Protein AF-A0A9X9QG13-F1 (afdb_monomer)

Sequence (197 aa):
MSALRNTSTQFSDKLKSQYLRKSVGLSRRSSSSASNHGHHTAPRNEPLGKQLYITLALFPLSIGIYTLSRPDANGKPSTITRYIDSFSHYNEEWSKRNLLHTKAIEQAAYDRNLFHGSSPPKKVINLRFPEYARLVLVATFHDILTTTRIFNTGSPFNVVAGQGPQDMDVLVAHYTSLNAEEEKRKRKVMASRASET

Mean predicted aligned error: 22.04 Å

Radius of gyration: 36.33 Å; Cα contacts (8 Å, |Δi|>4): 18; chains: 1; bounding box: 86×7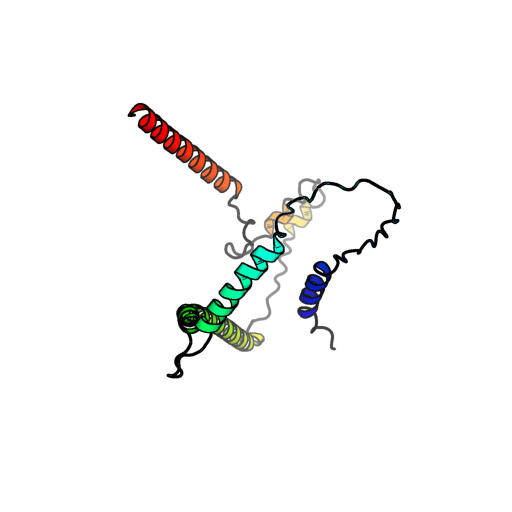4×101 Å

Solvent-accessible surface area (backbone atoms only — not comparable to full-atom values): 12825 Å² total; per-residue (Å²): 141,89,88,86,84,69,73,74,66,55,58,59,54,58,57,59,63,69,77,72,74,79,80,79,78,80,78,80,74,78,75,78,82,76,87,76,83,84,77,91,69,74,91,73,86,71,74,82,55,74,66,58,59,51,51,64,51,46,53,60,49,51,52,53,53,50,63,48,60,45,57,47,98,85,73,44,75,17,68,57,54,54,56,54,54,68,55,45,60,58,57,51,54,51,50,52,52,50,50,52,52,52,50,50,52,53,50,50,52,53,50,48,62,69,46,72,79,68,64,70,78,78,78,79,74,81,82,75,68,68,79,60,68,74,55,65,86,73,65,57,92,77,51,71,66,58,66,64,65,75,73,73,77,62,61,95,87,69,65,66,90,89,72,59,98,69,64,67,65,60,55,53,53,53,54,52,51,52,52,54,51,50,52,52,51,52,50,50,55,52,51,55,58,63,73,75,109

InterPro domains:
  IPR034444 NADH-ubiquinone oxidoreductase 17.8kDa subunit [PTHR42100] (1-131)
  IPR060573 NADH-ubiquinone oxidoreductase 17.8kDa, helical domain [PF27975] (65-130)

Secondary structure (DSSP, 8-state):
----S-SSHHHHHHHHHHSS-------------------------PPPPHHHHHHHHHHHHHHHHHHHHSPPTT-PPPHHHHHHHHTHHHHHHHHHHHHHHHHHHHHHHHHHHHHTTTSPP--------GGGTTTTTS--TTSHHHHTTSS----TT---TT-SSS-HHHHHHHHHHHHHHHHHHHHHHHHHHHH--

Organism: NCBI:txid62690

Structure (mmCIF, N/CA/C/O backbone):
data_AF-A0A9X9QG13-F1
#
_entry.id   AF-A0A9X9QG13-F1
#
loop_
_atom_site.group_PDB
_atom_site.id
_atom_site.type_symbol
_atom_site.label_atom_id
_atom_site.label_alt_id
_atom_site.label_comp_id
_atom_site.label_asym_id
_atom_site.label_entity_id
_atom_site.label_seq_id
_atom_site.pdbx_PDB_ins_code
_atom_site.Cartn_x
_atom_site.Cartn_y
_atom_site.Cartn_z
_atom_site.occupancy
_atom_site.B_iso_or_equiv
_atom_site.auth_seq_id
_atom_site.auth_comp_id
_atom_site.auth_asym_id
_atom_site.auth_atom_id
_atom_site.pdbx_PDB_model_num
ATOM 1 N N . MET A 1 1 ? 27.229 -32.529 -15.935 1.00 42.47 1 MET A N 1
ATOM 2 C CA . MET A 1 1 ? 26.929 -31.096 -16.142 1.00 42.47 1 MET A CA 1
ATOM 3 C C . MET A 1 1 ? 25.722 -30.721 -15.299 1.00 42.47 1 MET A C 1
ATOM 5 O O . MET A 1 1 ? 24.597 -30.913 -15.734 1.00 42.47 1 MET A O 1
ATOM 9 N N . SER A 1 2 ? 25.944 -30.273 -14.064 1.00 48.22 2 SER A N 1
ATOM 10 C CA . SER A 1 2 ? 24.854 -30.001 -13.115 1.00 48.22 2 SER A CA 1
ATOM 11 C C . SER A 1 2 ? 25.389 -29.172 -11.946 1.00 48.22 2 SER A C 1
ATOM 13 O O . SER A 1 2 ? 25.679 -29.698 -10.880 1.00 48.22 2 SER A O 1
ATOM 15 N N . ALA A 1 3 ? 25.576 -27.869 -12.162 1.00 54.78 3 ALA A N 1
ATOM 16 C CA . ALA A 1 3 ? 26.025 -26.958 -11.106 1.00 54.78 3 ALA A CA 1
ATOM 17 C C . ALA A 1 3 ? 25.550 -25.511 -11.328 1.00 54.78 3 ALA A C 1
ATOM 19 O O . ALA A 1 3 ? 26.351 -24.595 -11.248 1.00 54.78 3 ALA A O 1
ATOM 20 N N . LEU A 1 4 ? 24.268 -25.278 -11.643 1.00 53.22 4 LEU A N 1
ATOM 21 C CA . LEU A 1 4 ? 23.720 -23.912 -11.774 1.00 53.22 4 LEU A CA 1
ATOM 22 C C . LEU A 1 4 ? 22.225 -23.826 -11.393 1.00 53.22 4 LEU A C 1
ATOM 24 O O . LEU A 1 4 ? 21.419 -23.339 -12.178 1.00 53.22 4 LEU A O 1
ATOM 28 N N . ARG A 1 5 ? 21.806 -24.324 -10.218 1.00 54.22 5 ARG A N 1
ATOM 29 C CA . ARG A 1 5 ? 20.396 -24.168 -9.773 1.00 54.22 5 ARG A CA 1
ATOM 30 C C . ARG A 1 5 ? 20.155 -23.582 -8.383 1.00 54.22 5 ARG A C 1
ATOM 32 O O . ARG A 1 5 ? 19.001 -23.380 -8.035 1.00 54.22 5 ARG A O 1
ATOM 39 N N . ASN A 1 6 ? 21.183 -23.242 -7.603 1.00 51.00 6 ASN A N 1
ATOM 40 C CA . ASN A 1 6 ? 20.978 -22.991 -6.167 1.00 51.00 6 ASN A CA 1
ATOM 41 C C . ASN A 1 6 ? 21.505 -21.629 -5.674 1.00 51.00 6 ASN A C 1
ATOM 43 O O . ASN A 1 6 ? 21.928 -21.524 -4.527 1.00 51.00 6 ASN A O 1
ATOM 47 N N . THR A 1 7 ? 21.526 -20.583 -6.506 1.00 56.69 7 THR A N 1
ATOM 48 C CA . THR A 1 7 ? 22.009 -19.247 -6.088 1.00 56.69 7 THR A CA 1
ATOM 49 C C . THR A 1 7 ? 20.926 -18.337 -5.501 1.00 56.69 7 THR A C 1
ATOM 51 O O . THR A 1 7 ? 21.259 -17.466 -4.702 1.00 56.69 7 THR A O 1
ATOM 54 N N . SER A 1 8 ? 19.640 -18.538 -5.809 1.00 52.62 8 SER A N 1
ATOM 55 C CA . SER A 1 8 ? 18.559 -17.675 -5.295 1.00 52.62 8 SER A CA 1
ATOM 56 C C . SER A 1 8 ? 18.117 -18.020 -3.868 1.00 52.62 8 SER A C 1
ATOM 58 O O . SER A 1 8 ? 17.794 -17.122 -3.095 1.00 52.62 8 SER A O 1
ATOM 60 N N . THR A 1 9 ? 18.159 -19.295 -3.476 1.00 52.97 9 THR A N 1
ATOM 61 C CA . THR A 1 9 ? 17.750 -19.746 -2.133 1.00 52.97 9 THR A CA 1
ATOM 62 C C . THR A 1 9 ? 18.813 -19.501 -1.059 1.00 52.97 9 THR A C 1
ATOM 64 O O . THR A 1 9 ? 18.488 -19.394 0.120 1.00 52.97 9 THR A O 1
ATOM 67 N N . GLN A 1 10 ? 20.084 -19.327 -1.440 1.00 55.91 10 GLN A N 1
ATOM 68 C CA . GLN A 1 10 ? 21.161 -19.084 -0.471 1.00 55.91 10 GLN A CA 1
ATOM 69 C C . GLN A 1 10 ? 21.151 -17.671 0.130 1.00 55.91 10 GLN A C 1
ATOM 71 O O . GLN A 1 10 ? 21.633 -17.477 1.248 1.00 55.91 10 GLN A O 1
ATOM 76 N N . PHE A 1 11 ? 20.588 -16.680 -0.569 1.00 54.56 11 PHE A N 1
ATOM 77 C CA . PHE A 1 11 ? 20.497 -15.312 -0.047 1.00 54.56 11 PHE A CA 1
ATOM 78 C C . PHE A 1 11 ? 19.412 -15.165 1.030 1.00 54.56 11 PHE A C 1
ATOM 80 O O . PHE A 1 11 ? 19.623 -14.452 2.012 1.00 54.56 11 PHE A O 1
ATOM 87 N N . SER A 1 12 ? 18.285 -15.876 0.904 1.00 55.16 12 SER A N 1
ATOM 88 C CA . SER A 1 12 ? 17.211 -15.858 1.907 1.00 55.16 12 SER A CA 1
ATOM 89 C C . SER A 1 12 ? 17.618 -16.525 3.224 1.00 55.16 12 SER A C 1
ATOM 91 O O . SER A 1 12 ? 17.263 -16.031 4.297 1.00 55.16 12 SER A O 1
ATOM 93 N N . ASP A 1 13 ? 18.422 -17.588 3.161 1.00 54.59 13 ASP A N 1
ATOM 94 C CA . ASP A 1 13 ? 18.875 -18.304 4.359 1.00 54.59 13 ASP A CA 1
ATOM 95 C C . ASP A 1 13 ? 19.918 -17.503 5.152 1.00 54.59 13 ASP A C 1
ATOM 97 O O . ASP A 1 13 ? 19.884 -17.488 6.388 1.00 54.59 13 ASP A O 1
ATOM 101 N N . LYS A 1 14 ? 20.788 -16.746 4.466 1.00 53.91 14 LYS A N 1
ATOM 102 C CA . LYS A 1 14 ? 21.759 -15.861 5.132 1.00 53.91 14 LYS A CA 1
ATOM 103 C C . LYS A 1 14 ? 21.108 -14.685 5.859 1.00 53.91 14 LYS A C 1
ATOM 105 O O . LYS A 1 14 ? 21.614 -14.274 6.901 1.00 53.91 14 LYS A O 1
ATOM 110 N N . LEU A 1 15 ? 19.987 -14.161 5.360 1.00 51.75 15 LEU A N 1
ATOM 111 C CA . LEU A 1 15 ? 19.278 -13.075 6.043 1.00 51.75 15 LEU A CA 1
ATOM 112 C C . LEU A 1 15 ? 18.534 -13.579 7.287 1.00 51.75 15 LEU A C 1
ATOM 114 O O . LEU A 1 15 ? 18.588 -12.928 8.328 1.00 51.75 15 LEU A O 1
ATOM 118 N N . LYS A 1 16 ? 17.928 -14.773 7.252 1.00 52.19 16 LYS A N 1
ATOM 119 C CA . LYS A 1 16 ? 17.265 -15.351 8.439 1.00 52.19 16 LYS A CA 1
ATOM 120 C C . LYS A 1 16 ? 18.233 -15.673 9.582 1.00 52.19 16 LYS A C 1
ATOM 122 O O . LYS A 1 16 ? 17.846 -15.559 10.745 1.00 52.19 16 LYS A O 1
ATOM 127 N N . SER A 1 17 ? 19.487 -16.029 9.288 1.00 51.31 17 SER A N 1
ATOM 128 C CA . SER A 1 17 ? 20.452 -16.392 10.336 1.00 51.31 17 SER A CA 1
ATOM 129 C C . SER A 1 17 ? 21.014 -15.196 11.113 1.00 51.31 17 SER A C 1
ATOM 131 O O . SER A 1 17 ? 21.544 -15.394 12.207 1.00 51.31 17 SER A O 1
ATOM 133 N N . GLN A 1 18 ? 20.924 -13.969 10.583 1.00 54.84 18 GLN A N 1
ATOM 134 C CA . GLN A 1 18 ? 21.459 -12.778 11.258 1.00 54.84 18 GLN A CA 1
ATOM 135 C C . GLN A 1 18 ? 20.489 -12.166 12.280 1.00 54.84 18 GLN A C 1
ATOM 137 O O . GLN A 1 18 ? 20.939 -11.592 13.268 1.00 54.84 18 GLN A O 1
ATOM 142 N N . TYR A 1 19 ? 19.175 -12.359 12.124 1.00 51.44 19 TYR A N 1
ATOM 143 C CA . TYR A 1 19 ? 18.175 -11.797 13.048 1.00 51.44 19 TYR A CA 1
ATOM 144 C C . TYR A 1 19 ? 17.805 -12.715 14.230 1.00 51.44 19 TYR A C 1
ATOM 146 O O . TYR A 1 19 ? 17.094 -12.287 15.135 1.00 51.44 19 TYR A O 1
ATOM 154 N N . LEU A 1 20 ? 18.301 -13.958 14.270 1.00 52.12 20 LEU A N 1
ATOM 155 C CA . LEU A 1 20 ? 17.907 -14.979 15.259 1.00 52.12 20 LEU A CA 1
ATOM 156 C C . LEU A 1 20 ? 18.989 -15.334 16.291 1.00 52.12 20 LEU A C 1
ATOM 158 O O . LEU A 1 20 ? 18.970 -16.420 16.868 1.00 52.12 20 LEU A O 1
ATOM 162 N N . ARG A 1 21 ? 19.934 -14.432 16.573 1.00 48.91 21 ARG A N 1
ATOM 163 C CA . ARG A 1 21 ? 20.959 -14.680 17.601 1.00 48.91 21 ARG A CA 1
ATOM 164 C C . ARG A 1 21 ? 21.067 -13.540 18.610 1.00 48.91 21 ARG A C 1
ATOM 166 O O . ARG A 1 21 ? 22.120 -12.948 18.802 1.00 48.91 21 ARG A O 1
ATOM 173 N N . LYS A 1 22 ? 19.961 -13.269 19.304 1.00 51.44 22 LYS A N 1
ATOM 174 C CA . LYS A 1 22 ? 19.976 -12.580 20.600 1.00 51.44 22 LYS A CA 1
ATOM 175 C C . LYS A 1 22 ? 19.390 -13.527 21.644 1.00 51.44 22 LYS A C 1
ATOM 177 O O . LYS A 1 22 ? 18.241 -13.412 22.053 1.00 51.44 22 LYS A O 1
ATOM 182 N N . SER A 1 23 ? 20.182 -14.532 22.016 1.00 54.06 23 SER A N 1
ATOM 183 C CA . SER A 1 23 ? 19.900 -15.374 23.174 1.00 54.06 23 SER A CA 1
ATOM 184 C C . SER A 1 23 ? 19.924 -14.490 24.417 1.00 54.06 23 SER A C 1
ATOM 186 O O . SER A 1 23 ? 20.981 -14.016 24.836 1.00 54.06 23 SER A O 1
ATOM 188 N N . VAL A 1 24 ? 18.748 -14.235 24.982 1.00 56.44 24 VAL A N 1
ATOM 189 C CA . VAL A 1 24 ? 18.593 -13.619 26.297 1.00 56.44 24 VAL A CA 1
ATOM 190 C C . VAL A 1 24 ? 19.142 -14.617 27.312 1.00 56.44 24 VAL A C 1
ATOM 192 O O . VAL A 1 24 ? 18.498 -15.610 27.641 1.00 56.44 24 VAL A O 1
ATOM 195 N N . GLY A 1 25 ? 20.374 -14.389 27.761 1.00 48.22 25 GLY A N 1
ATOM 196 C CA . GLY A 1 25 ? 20.940 -15.101 28.896 1.00 48.22 25 GLY A CA 1
ATOM 197 C C . GLY A 1 25 ? 20.131 -14.751 30.138 1.00 48.22 25 GLY A C 1
ATOM 198 O O . GLY A 1 25 ? 20.278 -13.665 30.696 1.00 48.22 25 GLY A O 1
ATOM 199 N N . LEU A 1 26 ? 19.248 -15.656 30.553 1.00 53.00 26 LEU A N 1
ATOM 200 C CA . LEU A 1 26 ? 18.526 -15.550 31.811 1.00 53.00 26 LEU A CA 1
ATOM 201 C C . LEU A 1 26 ? 19.532 -15.780 32.949 1.00 53.00 26 LEU A C 1
ATOM 203 O O . LEU A 1 26 ? 19.773 -16.911 33.371 1.00 53.00 26 LEU A O 1
ATOM 207 N N . SER A 1 27 ? 20.160 -14.701 33.416 1.00 51.78 27 SER A N 1
ATOM 208 C CA . SER A 1 27 ? 20.953 -14.715 34.643 1.00 51.78 27 SER A CA 1
ATOM 209 C C . SER A 1 27 ? 20.005 -14.966 35.814 1.00 51.78 27 SER A C 1
ATOM 211 O O . SER A 1 27 ? 19.345 -14.056 36.317 1.00 51.78 27 SER A O 1
ATOM 213 N N . ARG A 1 28 ? 19.895 -16.234 36.225 1.00 51.88 28 ARG A N 1
ATOM 214 C CA . ARG A 1 28 ? 19.304 -16.619 37.507 1.00 51.88 28 ARG A CA 1
ATOM 215 C C . ARG A 1 28 ? 20.239 -16.130 38.611 1.00 51.88 28 ARG A C 1
ATOM 217 O O . ARG A 1 28 ? 21.089 -16.871 39.091 1.00 51.88 28 ARG A O 1
ATOM 224 N N . ARG A 1 29 ? 20.081 -14.871 39.020 1.00 53.78 29 ARG A N 1
ATOM 225 C CA . ARG A 1 29 ? 20.540 -14.429 40.337 1.00 53.78 29 ARG A CA 1
ATOM 226 C C . ARG A 1 29 ? 19.649 -15.115 41.366 1.00 53.78 29 ARG A C 1
ATOM 228 O O . ARG A 1 29 ? 18.511 -14.7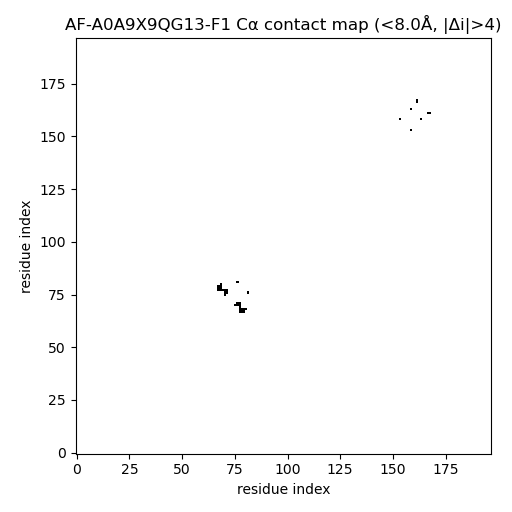02 41.566 1.00 53.78 29 ARG A O 1
ATOM 235 N N . SER A 1 30 ? 20.153 -16.180 41.986 1.00 49.31 30 SER A N 1
ATOM 236 C CA . SER A 1 30 ? 19.594 -16.658 43.246 1.00 49.31 30 SER A CA 1
ATOM 237 C C . SER A 1 30 ? 19.768 -15.533 44.261 1.00 49.31 30 SER A C 1
ATOM 239 O O . SER A 1 30 ? 20.886 -15.228 44.678 1.00 49.31 30 SER A O 1
ATOM 241 N N . SER A 1 31 ? 18.675 -14.867 44.610 1.00 53.44 31 SER A N 1
ATOM 242 C CA . SER A 1 31 ? 18.642 -13.956 45.743 1.00 53.44 31 SER A CA 1
ATOM 243 C C . SER A 1 31 ? 18.909 -14.778 46.999 1.00 53.44 31 SER A C 1
ATOM 245 O O . SER A 1 31 ? 18.055 -15.549 47.435 1.00 53.44 31 SER A O 1
ATOM 247 N N . SER A 1 32 ? 20.113 -14.641 47.550 1.00 49.72 32 SER A N 1
ATOM 248 C CA . SER A 1 32 ? 20.421 -15.068 48.907 1.00 49.72 32 SER A CA 1
ATOM 249 C C . SER A 1 32 ? 19.389 -14.440 49.841 1.00 49.72 32 SER A C 1
ATOM 251 O O . SER A 1 32 ? 19.303 -13.214 49.941 1.00 49.72 32 SER A O 1
ATOM 253 N N . SER A 1 33 ? 18.579 -15.284 50.475 1.00 48.78 33 SER A N 1
ATOM 254 C CA . SER A 1 33 ? 17.663 -14.884 51.534 1.00 48.78 33 SER A CA 1
ATOM 255 C C . SER A 1 33 ? 18.499 -14.401 52.718 1.00 48.78 33 SER A C 1
ATOM 257 O O . SER A 1 33 ? 19.045 -15.196 53.478 1.00 48.78 33 SER A O 1
ATOM 259 N N . ALA A 1 34 ? 18.665 -13.084 52.828 1.00 51.03 34 ALA A N 1
ATOM 260 C CA . ALA A 1 34 ? 19.093 -12.461 54.066 1.00 51.03 34 ALA A CA 1
ATOM 261 C C . ALA A 1 34 ? 17.864 -12.416 54.978 1.00 51.03 34 ALA A C 1
ATOM 263 O O . ALA A 1 34 ? 16.952 -11.614 54.774 1.00 51.03 34 ALA A O 1
ATOM 264 N N . SER A 1 35 ? 17.831 -13.333 55.944 1.00 54.31 35 SER A N 1
ATOM 265 C CA . SER A 1 35 ? 16.888 -13.306 57.056 1.00 54.31 35 SER A CA 1
ATOM 266 C C . SER A 1 35 ? 17.141 -12.044 57.876 1.00 54.31 35 SER A C 1
ATOM 268 O O . SER A 1 35 ? 18.056 -12.009 58.695 1.00 54.31 35 SER A O 1
ATOM 270 N N . ASN A 1 36 ? 16.358 -10.994 57.626 1.00 49.81 36 ASN A N 1
ATOM 271 C CA . ASN A 1 36 ? 16.308 -9.820 58.485 1.00 49.81 36 ASN A CA 1
ATOM 272 C C . ASN A 1 36 ? 15.001 -9.877 59.275 1.00 49.81 36 ASN A C 1
ATOM 274 O O . ASN A 1 36 ? 13.909 -9.672 58.744 1.00 49.81 36 ASN A O 1
ATOM 278 N N . HIS A 1 37 ? 15.132 -10.231 60.548 1.00 52.03 37 HIS A N 1
ATOM 279 C CA . HIS A 1 37 ? 14.035 -10.283 61.495 1.00 52.03 37 HIS A CA 1
ATOM 280 C C . HIS A 1 37 ? 13.625 -8.865 61.909 1.00 52.03 37 HIS A C 1
ATOM 282 O O . HIS A 1 37 ? 14.460 -8.078 62.340 1.00 52.03 37 HIS A O 1
ATOM 288 N N . GLY A 1 38 ? 12.319 -8.594 61.840 1.00 49.56 38 GLY A N 1
ATOM 289 C CA . GLY A 1 38 ? 11.640 -7.620 62.692 1.00 49.56 38 GLY A CA 1
ATOM 290 C C . GLY A 1 38 ? 11.648 -6.168 62.226 1.00 49.56 38 GLY A C 1
ATOM 291 O O . GLY A 1 38 ? 12.494 -5.408 62.655 1.00 49.56 38 GLY A O 1
ATOM 292 N N . HIS A 1 39 ? 10.605 -5.771 61.491 1.00 42.12 39 HIS A N 1
ATOM 293 C CA . HIS A 1 39 ? 9.879 -4.508 61.691 1.00 42.12 39 HIS A CA 1
ATOM 294 C C . HIS A 1 39 ? 8.464 -4.697 61.123 1.00 42.12 39 HIS A C 1
ATOM 296 O O . HIS A 1 39 ? 8.279 -4.727 59.906 1.00 42.12 39 HIS A O 1
ATOM 302 N N . HIS A 1 40 ? 7.454 -4.861 61.984 1.00 48.59 40 HIS A N 1
ATOM 303 C CA . HIS A 1 40 ? 6.056 -4.797 61.554 1.00 48.59 40 HIS A CA 1
ATOM 304 C C . HIS A 1 40 ? 5.774 -3.370 61.078 1.00 48.59 40 HIS A C 1
ATOM 306 O O . HIS A 1 40 ? 5.552 -2.462 61.875 1.00 48.59 40 HIS A O 1
ATOM 312 N N . THR A 1 41 ? 5.850 -3.162 59.767 1.00 57.28 41 THR A N 1
ATOM 313 C CA . THR A 1 41 ? 5.387 -1.923 59.148 1.00 57.28 41 THR A CA 1
ATOM 314 C C . THR A 1 41 ? 3.861 -1.916 59.180 1.00 57.28 41 THR A C 1
ATOM 316 O O . THR A 1 41 ? 3.223 -2.948 58.968 1.00 57.28 41 THR A O 1
ATOM 319 N N . ALA A 1 42 ? 3.275 -0.763 59.515 1.00 62.75 42 ALA A N 1
ATOM 320 C CA . ALA A 1 42 ? 1.828 -0.563 59.487 1.00 62.75 42 ALA A CA 1
ATOM 321 C C . ALA A 1 42 ? 1.256 -0.969 58.111 1.00 62.75 42 ALA A C 1
ATOM 323 O O . ALA A 1 42 ? 1.993 -0.864 57.125 1.00 62.75 42 ALA A O 1
ATOM 324 N N . PRO A 1 43 ? -0.018 -1.406 58.017 1.00 67.19 43 PRO A N 1
ATOM 325 C CA . PRO A 1 43 ? -0.611 -1.887 56.771 1.00 67.19 43 PRO A CA 1
ATOM 326 C C . PRO A 1 43 ? -0.419 -0.849 55.666 1.00 67.19 43 PRO A C 1
ATOM 328 O O . PRO A 1 43 ? -1.066 0.199 55.665 1.00 67.19 43 PRO A O 1
ATOM 331 N N . ARG A 1 44 ? 0.513 -1.108 54.744 1.00 66.12 44 ARG A N 1
ATOM 332 C CA . ARG A 1 44 ? 0.682 -0.266 53.569 1.00 66.12 44 ARG A CA 1
ATOM 333 C C . ARG A 1 44 ? -0.434 -0.621 52.605 1.00 66.12 44 ARG A C 1
ATOM 335 O O . ARG A 1 44 ? -0.560 -1.744 52.134 1.00 66.12 44 ARG A O 1
ATOM 342 N N . ASN A 1 45 ? -1.245 0.377 52.328 1.00 74.38 45 ASN A N 1
ATOM 343 C CA . ASN A 1 45 ? -2.149 0.481 51.202 1.00 74.38 45 ASN A CA 1
ATOM 344 C C . ASN A 1 45 ? -1.349 0.421 49.886 1.00 74.38 45 ASN A C 1
ATOM 346 O O . ASN A 1 45 ? -1.105 1.438 49.240 1.00 74.38 45 ASN A O 1
ATOM 350 N N . GLU A 1 46 ? -0.900 -0.777 49.509 1.00 77.69 46 GLU A N 1
ATOM 351 C CA . GLU A 1 46 ? -0.258 -1.032 48.222 1.00 77.69 46 GLU A CA 1
ATOM 352 C C . GLU A 1 46 ? -1.325 -0.990 47.116 1.00 77.69 46 GLU A C 1
ATOM 354 O O . GLU A 1 46 ? -2.276 -1.777 47.151 1.00 77.69 46 GLU A O 1
ATOM 359 N N . PRO A 1 47 ? -1.234 -0.060 46.143 1.00 82.69 47 PRO A N 1
ATOM 360 C CA . PRO A 1 47 ? -2.188 -0.028 45.048 1.00 82.69 47 PRO A CA 1
ATOM 361 C C . PRO A 1 47 ? -2.047 -1.305 44.218 1.00 82.69 47 PRO A C 1
ATOM 363 O O . PRO A 1 47 ? -0.937 -1.779 43.968 1.00 82.69 47 PRO A O 1
ATOM 366 N N . LEU A 1 48 ? -3.181 -1.837 43.756 1.00 83.56 48 LEU A N 1
ATOM 367 C CA . LEU A 1 48 ? -3.208 -2.995 42.865 1.00 83.56 48 LEU A CA 1
ATOM 368 C C . LEU A 1 48 ? -2.242 -2.763 41.690 1.00 83.56 48 LEU A C 1
ATOM 370 O O . LEU A 1 48 ? -2.229 -1.694 41.075 1.00 83.56 48 LEU A O 1
ATOM 374 N N . GLY A 1 49 ? -1.395 -3.754 41.407 1.00 88.88 49 GLY A N 1
ATOM 375 C CA . GLY A 1 49 ? -0.348 -3.625 40.396 1.00 88.88 49 GLY A CA 1
ATOM 376 C C . GLY A 1 49 ? -0.913 -3.299 39.009 1.00 88.88 49 GLY A C 1
ATOM 377 O O . GLY A 1 49 ? -2.019 -3.703 38.658 1.00 88.88 49 GLY A O 1
ATOM 378 N N . LYS A 1 50 ? -0.123 -2.618 38.167 1.00 92.94 50 LYS A N 1
ATOM 379 C CA . LYS A 1 50 ? -0.517 -2.205 36.799 1.00 92.94 50 LYS A CA 1
ATOM 380 C C . LYS A 1 50 ? -1.113 -3.339 35.949 1.00 92.94 50 LYS A C 1
ATOM 382 O O . LYS A 1 50 ? -1.968 -3.097 35.105 1.00 92.94 50 LYS A O 1
ATOM 387 N N . GLN A 1 51 ? -0.676 -4.574 36.185 1.00 90.25 51 GLN A N 1
ATOM 388 C CA . GLN A 1 51 ? -1.153 -5.773 35.491 1.00 90.25 51 GLN A CA 1
ATOM 389 C C . GLN A 1 51 ? -2.653 -6.036 35.706 1.00 90.25 51 GLN A C 1
ATOM 391 O O . GLN A 1 51 ? -3.332 -6.491 34.786 1.00 90.25 51 GLN A O 1
ATOM 396 N N . LEU A 1 52 ? -3.193 -5.701 36.882 1.00 93.12 52 LEU A N 1
ATOM 397 C CA . LEU A 1 52 ? -4.618 -5.851 37.178 1.00 93.12 52 LEU A CA 1
ATOM 398 C C . LEU A 1 52 ? -5.466 -4.920 36.305 1.00 93.12 52 LEU A C 1
ATOM 400 O O . LEU A 1 52 ? -6.463 -5.348 35.738 1.00 93.12 52 LEU A O 1
ATOM 404 N N . TYR A 1 53 ? -5.028 -3.678 36.099 1.00 94.19 53 TYR A N 1
ATOM 405 C CA . TYR A 1 53 ? -5.721 -2.752 35.200 1.00 94.19 53 TYR A CA 1
ATOM 406 C C . TYR A 1 53 ? -5.619 -3.181 33.733 1.00 94.19 53 TYR A C 1
ATOM 408 O O . TYR A 1 53 ? -6.594 -3.070 32.995 1.00 94.19 53 TYR A O 1
ATOM 416 N N . ILE A 1 54 ? -4.470 -3.721 33.310 1.00 96.38 54 ILE A N 1
ATOM 417 C CA . ILE A 1 54 ? -4.300 -4.239 31.944 1.00 96.38 54 ILE A CA 1
ATOM 418 C C . ILE A 1 54 ? -5.250 -5.413 31.690 1.00 96.38 54 ILE A C 1
ATOM 420 O O . ILE A 1 54 ? -5.906 -5.450 30.655 1.00 96.38 54 ILE A O 1
ATOM 424 N N . THR A 1 55 ? -5.361 -6.354 32.628 1.00 95.56 55 THR A N 1
ATOM 425 C CA . THR A 1 55 ? -6.263 -7.510 32.487 1.00 95.56 55 THR A CA 1
ATOM 426 C C . THR A 1 55 ? -7.737 -7.103 32.537 1.00 95.56 55 THR A C 1
ATOM 428 O O . THR A 1 55 ? -8.514 -7.562 31.698 1.00 95.56 55 THR A O 1
ATOM 431 N N . LEU A 1 56 ? -8.109 -6.176 33.428 1.00 95.75 56 LEU A N 1
ATOM 432 C CA . LEU A 1 56 ? -9.451 -5.579 33.472 1.00 95.75 56 LEU A CA 1
ATOM 433 C C . LEU A 1 56 ? -9.814 -4.823 32.195 1.00 95.75 56 LEU A C 1
ATOM 435 O O . LEU A 1 56 ? -10.982 -4.812 31.829 1.00 95.75 56 LEU A O 1
ATOM 439 N N . ALA A 1 57 ? -8.845 -4.215 31.508 1.00 96.00 57 ALA A N 1
ATOM 440 C CA . ALA A 1 57 ? -9.068 -3.595 30.204 1.00 96.00 57 ALA A CA 1
ATOM 441 C C . ALA A 1 57 ? -9.140 -4.639 29.075 1.00 96.00 57 ALA A C 1
ATOM 443 O O . ALA A 1 57 ? -9.966 -4.524 28.170 1.00 96.00 57 ALA A O 1
ATOM 444 N N . LEU A 1 58 ? -8.305 -5.680 29.132 1.00 97.56 58 LEU A N 1
ATOM 445 C CA . LEU A 1 58 ? -8.216 -6.709 28.095 1.00 97.56 58 LEU A CA 1
ATOM 446 C C . LEU A 1 58 ? -9.470 -7.592 28.036 1.00 97.56 58 LEU A C 1
ATOM 448 O O . LEU A 1 58 ? -9.855 -8.024 26.953 1.00 97.56 58 LEU A O 1
ATOM 452 N N . PHE A 1 59 ? -10.121 -7.846 29.174 1.00 96.50 59 PHE A N 1
ATOM 453 C CA . PHE A 1 59 ? -11.328 -8.672 29.236 1.00 96.50 59 PHE A CA 1
ATOM 454 C C . PHE A 1 59 ? -12.508 -8.097 28.418 1.00 96.50 59 PHE A C 1
ATOM 456 O O . PHE A 1 59 ? -12.958 -8.771 27.487 1.00 96.50 59 PHE A O 1
ATOM 463 N N . PRO A 1 60 ? -12.985 -6.856 28.655 1.00 95.25 60 PRO A N 1
ATOM 464 C CA . PRO A 1 60 ? -14.028 -6.249 27.832 1.00 95.25 60 PRO A CA 1
ATOM 465 C C . PRO A 1 60 ? -13.552 -5.965 26.402 1.00 95.25 60 PRO A C 1
ATOM 467 O O . PRO A 1 60 ? -14.346 -6.095 25.472 1.00 95.25 60 PRO A O 1
ATOM 470 N N . LEU A 1 61 ? -12.267 -5.649 26.190 1.00 96.31 61 LEU A N 1
ATOM 471 C CA . LEU A 1 61 ? -11.704 -5.489 24.845 1.00 96.31 61 LEU A CA 1
ATOM 472 C C . LEU A 1 61 ? -11.819 -6.788 24.029 1.00 96.31 61 LEU A C 1
ATOM 474 O O . LEU A 1 61 ? -12.258 -6.759 22.882 1.00 96.31 61 LEU A O 1
ATOM 478 N N . SER A 1 62 ? -11.465 -7.928 24.627 1.00 94.62 62 SER A N 1
ATOM 479 C CA . SER A 1 62 ? -11.559 -9.251 24.002 1.00 94.62 62 SER A CA 1
ATOM 480 C C . SER A 1 62 ? -13.001 -9.587 23.620 1.00 94.62 62 SER A C 1
ATOM 482 O O . SER A 1 62 ? -13.262 -10.016 22.497 1.00 94.62 62 SER A O 1
ATOM 484 N N . ILE A 1 63 ? -13.955 -9.306 24.515 1.00 93.62 63 ILE A N 1
ATOM 485 C CA . ILE A 1 63 ? -15.386 -9.486 24.241 1.00 93.62 63 ILE A CA 1
ATOM 486 C C . ILE A 1 63 ? -15.834 -8.588 23.083 1.00 93.62 63 ILE A C 1
ATOM 488 O O . ILE A 1 63 ? -16.516 -9.067 22.180 1.00 93.62 63 ILE A O 1
ATOM 492 N N . GLY A 1 64 ? -15.422 -7.319 23.066 1.00 92.31 64 GLY A N 1
ATOM 493 C CA . GLY A 1 64 ? -15.740 -6.393 21.977 1.00 92.31 64 GLY A CA 1
ATOM 494 C C . GLY A 1 64 ? -15.187 -6.849 20.624 1.00 92.31 64 GLY A C 1
ATOM 495 O O . GLY A 1 64 ? -15.895 -6.818 19.622 1.00 92.31 64 GLY A O 1
ATOM 496 N N . ILE A 1 65 ? -13.946 -7.340 20.583 1.00 91.44 65 ILE A N 1
ATOM 497 C CA . ILE A 1 65 ? -13.349 -7.903 19.360 1.00 91.44 65 ILE A CA 1
ATOM 498 C C . ILE A 1 65 ? -14.103 -9.166 18.926 1.00 91.44 65 ILE A C 1
ATOM 500 O O . ILE A 1 65 ? -14.343 -9.374 17.736 1.00 91.44 65 ILE A O 1
ATOM 504 N N . TYR A 1 66 ? -14.503 -10.005 19.880 1.00 89.44 66 TYR A N 1
ATOM 505 C CA . TYR A 1 66 ? -15.230 -11.238 19.608 1.00 89.44 66 TYR A CA 1
ATOM 506 C C . TYR A 1 66 ? -16.617 -10.988 19.008 1.00 89.44 66 TYR A C 1
ATOM 508 O O . TYR A 1 66 ? -16.997 -11.658 18.046 1.00 89.44 66 TYR A O 1
ATOM 516 N N . THR A 1 67 ? -17.362 -10.008 19.525 1.00 87.50 67 THR A N 1
ATOM 517 C CA . THR A 1 67 ? -18.675 -9.649 18.972 1.00 87.50 67 THR A CA 1
ATOM 518 C C . THR A 1 67 ? -18.552 -9.024 17.587 1.00 87.50 67 THR A C 1
ATOM 520 O O . THR A 1 67 ? -19.355 -9.351 16.718 1.00 87.50 67 THR A O 1
ATOM 523 N N . LEU A 1 68 ? -17.527 -8.200 17.347 1.00 87.06 68 LEU A N 1
ATOM 524 C CA . LEU A 1 68 ? -17.284 -7.579 16.040 1.00 87.06 68 LEU A CA 1
ATOM 525 C C . LEU A 1 68 ? -16.768 -8.566 14.978 1.00 87.06 68 LEU A C 1
ATOM 527 O O . LEU A 1 68 ? -16.918 -8.310 13.786 1.00 87.06 68 LEU A O 1
ATOM 531 N N . SER A 1 69 ? -16.145 -9.672 15.395 1.00 86.25 69 SER A N 1
ATOM 532 C CA . SER A 1 69 ? -15.606 -10.709 14.502 1.00 86.25 69 SER A CA 1
ATOM 533 C C . SER A 1 69 ? -16.662 -11.728 14.054 1.00 86.25 69 SER A C 1
ATOM 535 O O . SER A 1 69 ? -16.537 -12.325 12.982 1.00 86.25 69 SER A O 1
ATOM 537 N N . ARG A 1 70 ? -17.726 -11.927 14.843 1.00 85.00 70 ARG A N 1
ATOM 538 C CA . ARG A 1 70 ? -18.783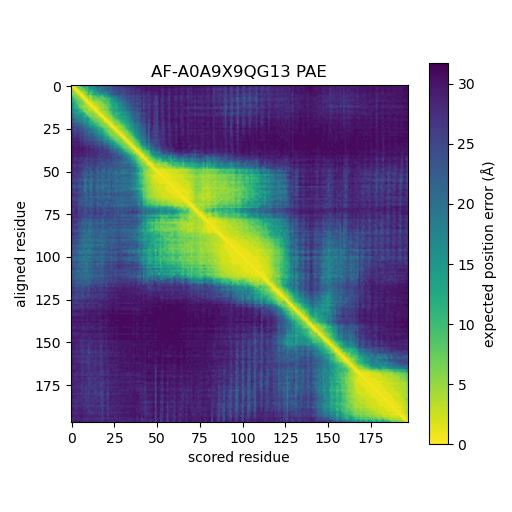 -12.892 14.517 1.00 85.00 70 ARG A CA 1
ATOM 539 C C . ARG A 1 70 ? -19.569 -12.464 13.264 1.00 85.00 70 ARG A C 1
ATOM 541 O O . ARG A 1 70 ? -19.932 -11.293 13.145 1.00 85.00 70 ARG A O 1
ATOM 548 N N . PRO A 1 71 ? -19.859 -13.396 12.339 1.00 82.31 71 PRO A N 1
ATOM 549 C CA . PRO A 1 71 ? -20.790 -13.140 11.247 1.00 82.31 71 PRO A CA 1
ATOM 550 C C . PRO A 1 71 ? -22.214 -12.967 11.793 1.00 82.31 71 PRO A C 1
ATOM 552 O O . PRO A 1 71 ? -22.573 -13.540 12.824 1.00 82.31 71 PRO A O 1
ATOM 555 N N . ASP A 1 72 ? -23.016 -12.165 11.098 1.00 77.94 72 ASP A N 1
ATOM 556 C CA . ASP A 1 72 ? -24.415 -11.925 11.462 1.00 77.94 72 ASP A CA 1
ATOM 557 C C . ASP A 1 72 ? -25.251 -13.210 11.295 1.00 77.94 72 ASP A C 1
ATOM 559 O O . ASP A 1 72 ? -24.897 -14.089 10.505 1.00 77.94 72 ASP A O 1
ATOM 563 N N . ALA A 1 73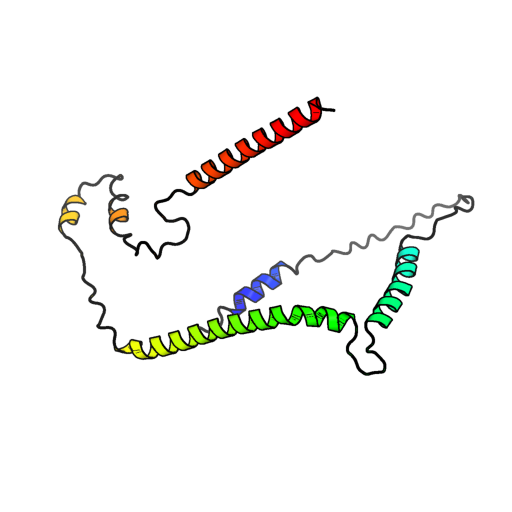 ? -26.394 -13.314 11.982 1.00 78.69 73 ALA A N 1
ATOM 564 C CA . ALA A 1 73 ? -27.311 -14.460 11.876 1.00 78.69 73 ALA A CA 1
ATOM 565 C C . ALA A 1 73 ? -27.767 -14.720 10.426 1.00 78.69 73 ALA A C 1
ATOM 567 O O . ALA A 1 73 ? -28.095 -15.842 10.051 1.00 78.69 73 ALA A O 1
ATOM 568 N N . ASN A 1 74 ? -27.719 -13.679 9.594 1.00 79.25 74 ASN A N 1
ATOM 569 C CA . ASN A 1 74 ? -28.032 -13.711 8.170 1.00 79.25 74 ASN A CA 1
ATOM 570 C C . ASN A 1 74 ? -26.877 -14.230 7.284 1.00 79.25 74 ASN A C 1
ATOM 572 O O . ASN A 1 74 ? -26.959 -14.122 6.062 1.00 79.25 74 ASN A O 1
ATOM 576 N N . GLY A 1 75 ? -25.773 -14.711 7.870 1.00 79.12 75 GLY A N 1
ATOM 577 C CA . GLY A 1 75 ? -24.598 -15.214 7.146 1.00 79.12 75 GLY A CA 1
ATOM 578 C C . GLY A 1 75 ? -23.764 -14.132 6.450 1.00 79.12 75 GLY A C 1
ATOM 579 O O . GLY A 1 75 ? -22.857 -14.449 5.682 1.00 79.12 75 GLY A O 1
ATOM 580 N N . LYS A 1 76 ? -24.056 -12.848 6.695 1.00 79.62 76 LYS A N 1
ATOM 581 C CA . LYS A 1 76 ? -23.296 -11.730 6.123 1.00 79.62 76 LYS A CA 1
ATOM 582 C C . LYS A 1 76 ? -21.915 -11.647 6.791 1.00 79.62 76 LYS A C 1
ATOM 584 O O . LYS A 1 76 ? -21.832 -11.829 8.011 1.00 79.62 76 LYS A O 1
ATOM 589 N N . PRO A 1 77 ? -20.843 -11.358 6.024 1.00 81.50 77 PRO A N 1
ATOM 590 C CA . PRO A 1 77 ? -19.509 -11.178 6.587 1.00 81.50 77 PRO A CA 1
ATOM 591 C C . PRO A 1 77 ? -19.525 -10.061 7.634 1.00 81.50 77 PRO A C 1
ATOM 593 O O . PRO A 1 77 ? -20.307 -9.110 7.530 1.00 81.50 77 PRO A O 1
ATOM 596 N N . SER A 1 78 ? -18.671 -10.190 8.651 1.00 86.19 78 SER A N 1
ATOM 597 C CA . SER A 1 78 ? -18.611 -9.224 9.747 1.00 86.19 78 SER A CA 1
ATOM 598 C C . SER A 1 78 ? -18.254 -7.822 9.240 1.00 86.19 78 SER A C 1
ATOM 600 O O . SER A 1 78 ? -17.688 -7.645 8.155 1.00 86.19 78 SER A O 1
ATOM 602 N N . THR A 1 79 ? -18.565 -6.795 10.028 1.00 82.31 79 THR A N 1
ATOM 603 C CA . THR A 1 79 ? -18.280 -5.392 9.687 1.00 82.31 79 THR A CA 1
ATOM 604 C C . THR A 1 79 ? -16.792 -5.158 9.432 1.00 82.31 79 THR A C 1
ATOM 606 O O . THR A 1 79 ? -16.439 -4.397 8.532 1.00 82.31 79 THR A O 1
ATOM 609 N N . ILE A 1 80 ? -15.923 -5.855 10.176 1.00 84.88 80 ILE A N 1
ATOM 610 C CA . ILE A 1 80 ? -14.471 -5.822 9.967 1.00 84.88 80 ILE A CA 1
ATOM 611 C C . ILE A 1 80 ? -14.121 -6.441 8.613 1.00 84.88 80 ILE A C 1
ATOM 613 O O . ILE A 1 80 ? -13.385 -5.830 7.844 1.00 84.88 80 ILE A O 1
ATOM 617 N N . THR A 1 81 ? -14.661 -7.620 8.293 1.00 88.94 81 THR A N 1
ATOM 618 C CA . THR A 1 81 ? -14.400 -8.286 7.009 1.00 88.94 81 THR A CA 1
ATOM 619 C C . THR A 1 81 ? -14.840 -7.417 5.838 1.00 88.94 81 THR A C 1
ATOM 621 O O . THR A 1 81 ? -14.072 -7.233 4.904 1.00 88.94 81 THR A O 1
ATOM 624 N N . ARG A 1 82 ? -16.018 -6.792 5.917 1.00 86.38 82 ARG A N 1
ATOM 625 C CA . ARG A 1 82 ? -16.512 -5.883 4.873 1.00 86.38 82 ARG A CA 1
ATOM 626 C C . ARG A 1 82 ? -15.627 -4.645 4.703 1.00 86.38 82 ARG A C 1
ATOM 628 O O . ARG A 1 82 ? -15.428 -4.176 3.585 1.00 86.38 82 ARG A O 1
ATOM 635 N N . TYR A 1 83 ? -15.101 -4.114 5.805 1.00 90.06 83 TYR A N 1
ATOM 636 C CA . TYR A 1 83 ? -14.146 -3.013 5.759 1.00 90.06 83 TYR A CA 1
ATOM 637 C C . TYR A 1 83 ? -12.828 -3.450 5.111 1.00 90.06 83 TYR A C 1
ATOM 639 O O . TYR A 1 83 ? -12.337 -2.759 4.226 1.00 90.06 83 TYR A O 1
ATOM 647 N N . ILE A 1 84 ? -12.290 -4.617 5.472 1.00 88.56 84 ILE A N 1
ATOM 648 C CA . ILE A 1 84 ? -11.081 -5.175 4.847 1.00 88.56 84 ILE A CA 1
ATOM 649 C C . ILE A 1 84 ? -11.307 -5.425 3.348 1.00 88.56 84 ILE A C 1
ATOM 651 O O . ILE A 1 84 ? -10.472 -5.028 2.535 1.00 88.56 84 ILE A O 1
ATOM 655 N N . ASP A 1 85 ? -12.450 -6.001 2.971 1.00 89.25 85 ASP A N 1
ATOM 656 C CA . ASP A 1 85 ? -12.810 -6.267 1.574 1.00 89.25 85 ASP A CA 1
ATOM 657 C C . ASP A 1 85 ? -12.876 -4.990 0.738 1.00 89.25 85 ASP A C 1
ATOM 659 O O . ASP A 1 85 ? -12.555 -5.026 -0.447 1.00 89.25 85 ASP A O 1
ATOM 663 N N . SER A 1 86 ? -13.204 -3.839 1.330 1.00 87.56 86 SER A N 1
ATOM 664 C CA . SER A 1 86 ? -13.180 -2.568 0.597 1.00 87.56 86 SER A CA 1
ATOM 665 C C . SER A 1 86 ? -11.785 -2.200 0.063 1.00 87.56 86 SER A C 1
ATOM 667 O O . SER A 1 86 ? -11.680 -1.530 -0.963 1.00 87.56 86 SER A O 1
ATOM 669 N N . PHE A 1 87 ? -10.711 -2.705 0.684 1.00 89.69 87 PHE A N 1
ATOM 670 C CA . PHE A 1 87 ? -9.326 -2.521 0.230 1.00 89.69 87 PHE A CA 1
ATOM 671 C C . PHE A 1 87 ? -8.848 -3.617 -0.728 1.00 89.69 87 PHE A C 1
ATOM 673 O O . PHE A 1 87 ? -7.758 -3.500 -1.293 1.00 89.69 87 PHE A O 1
ATOM 680 N N . SER A 1 88 ? -9.637 -4.674 -0.947 1.00 90.12 88 SER A N 1
ATOM 681 C CA . SER A 1 88 ? -9.260 -5.789 -1.829 1.00 90.12 88 SER A CA 1
ATOM 682 C C . SER A 1 88 ? -8.981 -5.344 -3.272 1.00 90.12 88 SER A C 1
ATOM 684 O O . SER A 1 88 ? -8.137 -5.949 -3.934 1.00 90.12 88 SER A O 1
ATOM 686 N N . HIS A 1 89 ? -9.579 -4.232 -3.721 1.00 87.94 89 HIS A N 1
ATOM 687 C CA . HIS A 1 89 ? -9.318 -3.622 -5.030 1.00 87.94 89 HIS A CA 1
ATOM 688 C C . HIS A 1 89 ? -7.820 -3.366 -5.276 1.00 87.94 89 HIS A C 1
ATOM 690 O O . HIS A 1 89 ? -7.316 -3.607 -6.373 1.00 87.94 89 HIS A O 1
ATOM 696 N N . TYR A 1 90 ? -7.067 -2.957 -4.247 1.00 88.06 90 TYR A N 1
ATOM 697 C CA . TYR A 1 90 ? -5.622 -2.743 -4.374 1.00 88.06 90 TYR A CA 1
ATOM 698 C C . TYR A 1 90 ? -4.864 -4.045 -4.648 1.00 88.06 90 TYR A C 1
ATOM 700 O O . TYR A 1 90 ? -3.943 -4.057 -5.464 1.00 88.06 90 TYR A O 1
ATOM 708 N N . ASN A 1 91 ? -5.265 -5.154 -4.020 1.00 86.56 91 ASN A N 1
ATOM 709 C CA . ASN A 1 91 ? -4.667 -6.463 -4.293 1.00 86.56 91 ASN A CA 1
ATOM 710 C C . ASN A 1 91 ? -4.938 -6.893 -5.737 1.00 86.56 91 ASN A C 1
ATOM 712 O O . ASN A 1 91 ? -4.048 -7.421 -6.406 1.00 86.56 91 ASN A O 1
ATOM 716 N N . GLU A 1 92 ? -6.143 -6.621 -6.239 1.00 90.75 92 GLU A N 1
ATOM 717 C CA . GLU A 1 92 ? -6.509 -6.915 -7.619 1.00 90.75 92 GLU A CA 1
ATOM 718 C C . GLU A 1 92 ? -5.658 -6.103 -8.607 1.00 90.75 92 GLU A C 1
ATOM 720 O O . GLU A 1 92 ? -5.070 -6.677 -9.524 1.00 90.75 92 GLU A O 1
ATOM 725 N N . GLU A 1 93 ? -5.491 -4.795 -8.396 1.00 92.62 93 GLU A N 1
ATOM 726 C CA . GLU A 1 93 ? -4.615 -3.957 -9.228 1.00 92.62 93 GLU A CA 1
ATOM 727 C C . GLU A 1 93 ? -3.150 -4.405 -9.199 1.00 92.62 93 GLU A C 1
ATOM 729 O O . GLU A 1 93 ? -2.468 -4.410 -10.229 1.00 92.62 93 GLU A O 1
ATOM 734 N N . TRP A 1 94 ? -2.641 -4.785 -8.026 1.00 92.81 94 TRP A N 1
ATOM 735 C CA . TRP A 1 94 ? -1.283 -5.309 -7.888 1.00 92.81 94 TRP A CA 1
ATOM 736 C C . TRP A 1 94 ? -1.130 -6.638 -8.632 1.00 92.81 94 TRP A C 1
ATOM 738 O O . TRP A 1 94 ? -0.151 -6.826 -9.355 1.00 92.81 94 TRP A O 1
ATOM 748 N N . SER A 1 95 ? -2.126 -7.524 -8.540 1.00 95.06 95 SER A N 1
ATOM 749 C CA . SER A 1 95 ? -2.143 -8.784 -9.287 1.00 95.06 95 SER A CA 1
ATOM 750 C C . SER A 1 95 ? -2.187 -8.556 -10.803 1.00 95.06 95 SER A C 1
ATOM 752 O O . SER A 1 95 ? -1.422 -9.188 -11.531 1.00 95.06 95 SER A O 1
ATOM 754 N N . LYS A 1 96 ? -2.989 -7.590 -11.280 1.00 96.69 96 LYS A N 1
ATOM 755 C CA . LYS A 1 96 ? -3.083 -7.203 -12.697 1.00 96.69 96 LYS A CA 1
ATOM 756 C C . LYS A 1 96 ? -1.741 -6.706 -13.227 1.00 96.69 96 LYS A C 1
ATOM 758 O O . LYS A 1 96 ? -1.307 -7.143 -14.292 1.00 96.69 96 LYS A O 1
ATOM 763 N N . ARG A 1 97 ? -1.053 -5.836 -12.480 1.00 94.75 97 ARG A N 1
ATOM 764 C CA . ARG A 1 97 ? 0.276 -5.325 -12.863 1.00 94.75 97 ARG A CA 1
ATOM 765 C C . ARG A 1 97 ? 1.336 -6.423 -12.879 1.00 94.75 97 ARG A C 1
ATOM 767 O O . ARG A 1 97 ? 2.086 -6.515 -13.848 1.00 94.75 97 ARG A O 1
ATOM 774 N N . ASN A 1 98 ? 1.365 -7.281 -11.861 1.00 95.88 98 ASN A N 1
ATOM 775 C CA . ASN A 1 98 ? 2.287 -8.418 -11.820 1.00 95.88 98 ASN A CA 1
ATOM 776 C C . ASN A 1 98 ? 2.062 -9.355 -13.008 1.00 95.88 98 ASN A C 1
ATOM 778 O O . ASN A 1 98 ? 3.014 -9.751 -13.673 1.00 95.88 98 ASN A O 1
ATOM 782 N N . LEU A 1 99 ? 0.800 -9.639 -13.324 1.00 97.44 99 LEU A N 1
ATOM 783 C CA . LEU A 1 99 ? 0.421 -10.454 -14.469 1.00 97.44 99 LEU A CA 1
ATOM 784 C C . LEU A 1 99 ? 0.875 -9.825 -15.794 1.00 97.44 99 LEU A C 1
ATOM 786 O O . LEU A 1 99 ? 1.398 -10.540 -16.646 1.00 97.44 99 LEU A O 1
ATOM 790 N N . LEU A 1 100 ? 0.727 -8.507 -15.976 1.00 97.62 100 LEU A N 1
ATOM 791 C CA . LEU A 1 100 ? 1.240 -7.811 -17.164 1.00 97.62 100 LEU A CA 1
ATOM 792 C C . LEU A 1 100 ? 2.766 -7.920 -17.281 1.00 97.62 100 LEU A C 1
ATOM 794 O O . LEU A 1 100 ? 3.269 -8.201 -18.367 1.00 97.62 100 LEU A O 1
ATOM 798 N N . HIS A 1 101 ? 3.496 -7.755 -16.176 1.00 97.38 101 HIS A N 1
ATOM 799 C CA . HIS A 1 101 ? 4.951 -7.921 -16.160 1.00 97.38 101 HIS A CA 1
ATOM 800 C C . HIS A 1 101 ? 5.380 -9.347 -16.508 1.00 97.38 101 HIS A C 1
ATOM 802 O O . HIS A 1 101 ? 6.262 -9.527 -17.348 1.00 97.38 101 HIS A O 1
ATOM 808 N N . THR A 1 102 ? 4.749 -10.359 -15.910 1.00 97.12 102 THR A N 1
ATOM 809 C CA . THR A 1 102 ? 5.032 -11.765 -16.219 1.00 97.12 102 THR A CA 1
ATOM 810 C C . THR A 1 102 ? 4.763 -12.063 -17.691 1.00 97.12 102 THR A C 1
ATOM 812 O O . THR A 1 102 ? 5.645 -12.593 -18.360 1.00 97.12 102 THR A O 1
ATOM 815 N N . LYS A 1 103 ? 3.618 -11.624 -18.232 1.00 97.75 103 LYS A N 1
ATOM 816 C CA . LYS A 1 103 ? 3.295 -11.780 -19.659 1.00 97.75 103 LYS A CA 1
ATOM 817 C C . LYS A 1 103 ? 4.315 -11.103 -20.571 1.00 97.75 103 LYS A C 1
ATOM 819 O O . LYS A 1 103 ? 4.703 -11.680 -21.581 1.00 97.75 103 LYS A O 1
ATOM 824 N N . ALA A 1 104 ? 4.770 -9.900 -20.223 1.00 96.12 104 ALA A N 1
ATOM 825 C CA . ALA A 1 104 ? 5.783 -9.195 -21.003 1.00 96.12 104 ALA A CA 1
ATOM 826 C C . ALA A 1 104 ? 7.124 -9.951 -21.014 1.00 96.12 104 ALA A C 1
ATOM 828 O O . ALA A 1 104 ? 7.758 -10.060 -22.062 1.00 96.12 104 ALA A O 1
ATOM 829 N N . ILE A 1 105 ? 7.540 -10.515 -19.874 1.00 96.38 105 ILE A N 1
ATOM 830 C CA . ILE A 1 105 ? 8.758 -11.336 -19.775 1.00 96.38 105 ILE A CA 1
ATOM 831 C C . ILE A 1 105 ? 8.606 -12.639 -20.568 1.00 96.38 105 ILE A C 1
ATOM 833 O O . ILE A 1 105 ? 9.527 -13.019 -21.289 1.00 96.38 105 ILE A O 1
ATOM 837 N N . GLU A 1 106 ? 7.458 -13.307 -20.466 1.00 95.19 106 GLU A N 1
ATOM 838 C CA . GLU A 1 106 ? 7.151 -14.521 -21.233 1.00 95.19 106 GLU A CA 1
ATOM 839 C C . GLU A 1 106 ? 7.196 -14.252 -22.740 1.00 95.19 106 GLU A C 1
ATOM 841 O O . GLU A 1 106 ? 7.843 -14.988 -23.487 1.00 95.19 106 GLU A O 1
ATOM 846 N N . GLN A 1 107 ? 6.583 -13.153 -23.184 1.00 95.00 107 GLN A N 1
ATOM 847 C CA . GLN A 1 107 ? 6.610 -12.729 -24.579 1.00 95.00 107 GLN A CA 1
ATOM 848 C C . GLN A 1 107 ? 8.031 -12.379 -25.042 1.00 95.00 107 GLN A C 1
ATOM 850 O O . GLN A 1 107 ? 8.441 -12.816 -26.114 1.00 95.00 107 GLN A O 1
ATOM 855 N N . ALA A 1 108 ? 8.813 -11.655 -24.237 1.00 92.06 108 ALA A N 1
ATOM 856 C CA . ALA A 1 108 ? 10.206 -11.337 -24.556 1.00 92.06 108 ALA A CA 1
ATOM 857 C C . ALA A 1 108 ? 11.099 -12.591 -24.611 1.00 92.06 108 ALA A C 1
ATOM 859 O O . ALA A 1 108 ? 12.024 -12.669 -25.420 1.00 92.06 108 ALA A O 1
ATOM 860 N N . ALA A 1 109 ? 10.827 -13.596 -23.775 1.00 91.81 109 ALA A N 1
ATOM 861 C CA . ALA A 1 109 ? 11.527 -14.876 -23.820 1.00 91.81 109 ALA A CA 1
ATOM 862 C C . ALA A 1 109 ? 11.187 -15.665 -25.095 1.00 91.81 109 ALA A C 1
ATOM 864 O O . ALA A 1 109 ? 12.090 -16.230 -25.718 1.00 91.81 109 ALA A O 1
ATOM 865 N N . TYR A 1 110 ? 9.914 -15.666 -25.503 1.00 92.69 110 TYR A N 1
ATOM 866 C CA . TYR A 1 110 ? 9.480 -16.248 -26.774 1.00 92.69 110 TYR A CA 1
ATOM 867 C C . TYR A 1 110 ? 10.153 -15.554 -27.964 1.00 92.69 110 TYR A C 1
ATOM 869 O O . TYR A 1 110 ? 10.727 -16.216 -28.826 1.00 92.69 110 TYR A O 1
ATOM 877 N N . ASP A 1 111 ? 10.165 -14.224 -27.961 1.00 89.88 111 ASP A N 1
ATOM 878 C CA . ASP A 1 111 ? 10.786 -13.406 -29.002 1.00 89.88 111 ASP A CA 1
ATOM 879 C C . ASP A 1 111 ? 12.301 -13.653 -29.103 1.00 89.88 111 ASP A C 1
ATOM 881 O O . ASP A 1 111 ? 12.847 -13.916 -30.176 1.00 89.88 111 ASP A O 1
ATOM 885 N N . ARG A 1 112 ? 12.991 -13.731 -27.958 1.00 84.12 112 ARG A N 1
ATOM 886 C CA . ARG A 1 112 ? 14.404 -14.126 -27.909 1.00 84.12 112 ARG A CA 1
ATOM 887 C C . ARG A 1 112 ? 14.634 -15.520 -28.502 1.00 84.12 112 ARG A C 1
ATOM 889 O O . ARG A 1 112 ? 15.675 -15.752 -29.116 1.00 84.12 112 ARG A O 1
ATOM 896 N N . ASN A 1 113 ? 13.708 -16.460 -28.311 1.00 87.06 113 ASN A N 1
ATOM 897 C CA . ASN A 1 113 ? 13.821 -17.791 -28.903 1.00 87.06 113 ASN A CA 1
ATOM 898 C C . ASN A 1 113 ? 13.750 -17.749 -30.438 1.00 87.06 113 ASN A C 1
ATOM 900 O O . ASN A 1 113 ? 14.497 -18.481 -31.083 1.00 87.06 113 ASN A O 1
ATOM 904 N N . LEU A 1 114 ? 12.942 -16.854 -31.020 1.00 82.88 114 LEU A N 1
ATOM 905 C CA . LEU A 1 114 ? 12.895 -16.643 -32.473 1.00 82.88 114 LEU A CA 1
ATOM 906 C C . LEU A 1 114 ? 14.223 -16.097 -33.020 1.00 82.88 114 LEU A C 1
ATOM 908 O O . LEU A 1 114 ? 14.677 -16.521 -34.081 1.00 82.88 114 LEU A O 1
ATOM 912 N N . PHE A 1 115 ? 14.876 -15.192 -32.285 1.00 76.88 115 PHE A N 1
ATOM 913 C CA . PHE A 1 115 ? 16.078 -14.498 -32.761 1.00 76.88 115 PHE A CA 1
ATOM 914 C C . PHE A 1 115 ? 17.414 -15.140 -32.361 1.00 76.88 115 PHE A C 1
ATOM 916 O O . PHE A 1 115 ? 18.471 -14.667 -32.788 1.00 76.88 115 PHE A O 1
ATOM 923 N N . HIS A 1 116 ? 17.411 -16.237 -31.595 1.00 72.69 116 HIS A N 1
ATOM 924 C CA . HIS A 1 116 ? 18.651 -16.938 -31.222 1.00 72.69 116 HIS A CA 1
ATOM 925 C C . HIS A 1 116 ? 19.468 -17.417 -32.437 1.00 72.69 116 HIS A C 1
ATOM 927 O O . HIS A 1 116 ? 20.682 -17.560 -32.316 1.00 72.69 116 HIS A O 1
ATOM 933 N N . GLY A 1 117 ? 18.831 -17.649 -33.592 1.00 69.12 117 GLY A N 1
ATOM 934 C CA . GLY A 1 117 ? 19.494 -18.113 -34.818 1.00 69.12 117 GLY A CA 1
ATOM 935 C C . GLY A 1 117 ? 19.686 -17.060 -35.916 1.00 69.12 117 GLY A C 1
ATOM 936 O O . GLY A 1 117 ? 20.382 -17.336 -36.888 1.00 69.12 117 GLY A O 1
ATOM 937 N N . SER A 1 118 ? 19.082 -15.873 -35.802 1.00 65.31 118 SER A N 1
ATOM 938 C CA . SER A 1 118 ? 19.023 -14.889 -36.898 1.00 65.31 118 SER A CA 1
ATOM 939 C C . SER A 1 118 ? 19.996 -13.720 -36.752 1.00 65.31 118 SER A C 1
ATOM 941 O O . SER A 1 118 ? 20.106 -12.904 -37.667 1.00 65.31 118 SER A O 1
ATOM 943 N N . SER A 1 119 ? 20.697 -13.601 -35.620 1.00 62.81 119 SER A N 1
ATOM 944 C CA . SER A 1 119 ? 21.733 -12.581 -35.485 1.00 62.81 119 SER A CA 1
ATOM 945 C C . SER A 1 119 ? 22.933 -12.984 -36.349 1.00 62.81 119 SER A C 1
ATOM 947 O O . SER A 1 119 ? 23.542 -14.020 -36.068 1.00 62.81 119 SER A O 1
ATOM 949 N N . PRO A 1 120 ? 23.321 -12.191 -37.369 1.00 68.00 120 PRO A N 1
ATOM 950 C CA . PRO A 1 120 ? 24.556 -12.450 -38.092 1.00 68.00 120 PRO A CA 1
ATOM 951 C C . PRO A 1 120 ? 25.714 -12.477 -37.085 1.00 68.00 120 PRO A C 1
ATOM 953 O O . PRO A 1 120 ? 25.674 -11.727 -36.098 1.00 68.00 120 PRO A O 1
ATOM 956 N N . PRO A 1 121 ? 26.728 -13.341 -37.285 1.00 65.50 121 PRO A N 1
ATOM 957 C 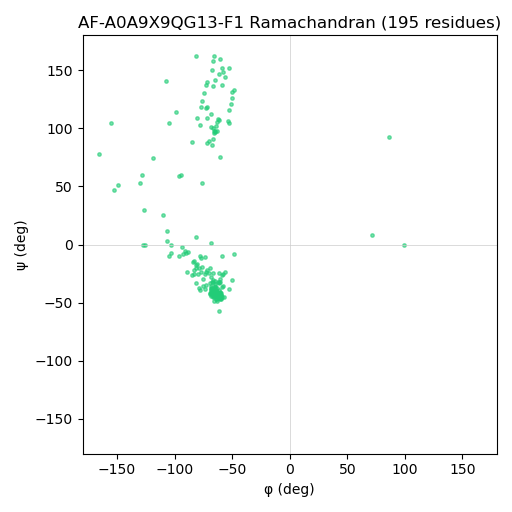CA . PRO A 1 121 ? 27.860 -13.433 -36.375 1.00 65.50 121 PRO A CA 1
ATOM 958 C C . PRO A 1 121 ? 28.416 -12.030 -36.161 1.00 65.50 121 PRO A C 1
ATOM 960 O O . PRO A 1 121 ? 28.762 -11.339 -37.123 1.00 65.50 121 PRO A O 1
ATOM 963 N N . LYS A 1 122 ? 28.431 -11.585 -34.899 1.00 62.16 122 LYS A N 1
ATOM 964 C CA . LYS A 1 122 ? 28.913 -10.259 -34.514 1.00 62.16 122 LYS A CA 1
ATOM 965 C C . LYS A 1 122 ? 30.320 -10.122 -35.086 1.00 62.16 122 LYS A C 1
ATOM 967 O O . LYS A 1 122 ? 31.238 -10.787 -34.614 1.00 62.16 122 LYS A O 1
ATOM 972 N N . LYS A 1 123 ? 30.479 -9.319 -36.142 1.00 60.84 123 LYS A N 1
ATOM 973 C CA . LYS A 1 123 ? 31.773 -9.095 -36.787 1.00 60.84 123 LYS A CA 1
ATOM 974 C C . LYS A 1 123 ? 32.628 -8.376 -35.749 1.00 60.84 123 LYS A C 1
ATOM 976 O O . LYS A 1 123 ? 32.453 -7.183 -35.516 1.00 60.84 123 LYS A O 1
ATOM 981 N N . VAL A 1 124 ? 33.466 -9.123 -35.034 1.00 60.62 124 VAL A N 1
ATOM 982 C CA . VAL A 1 124 ? 34.400 -8.562 -34.058 1.00 60.62 124 VAL A CA 1
ATOM 983 C C . VAL A 1 124 ? 35.475 -7.856 -34.874 1.00 60.62 124 VAL A C 1
ATOM 985 O O . VAL A 1 124 ? 36.462 -8.457 -35.288 1.00 60.62 124 VAL A O 1
ATOM 988 N N . ILE A 1 125 ? 35.229 -6.591 -35.209 1.00 59.44 125 ILE A N 1
ATOM 989 C CA . ILE A 1 125 ? 36.218 -5.750 -35.875 1.00 59.44 125 ILE A CA 1
ATOM 990 C C . ILE A 1 125 ? 37.269 -5.43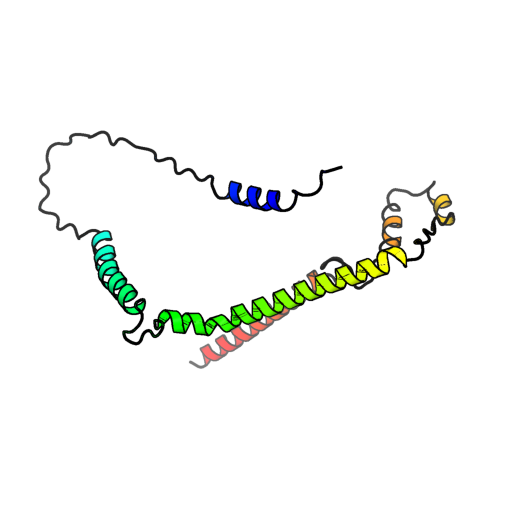8 -34.811 1.00 59.44 125 ILE A C 1
ATOM 992 O O . ILE A 1 125 ? 36.995 -4.720 -33.850 1.00 59.44 125 ILE A O 1
ATOM 996 N N . ASN A 1 126 ? 38.460 -6.019 -34.953 1.00 52.84 126 ASN A N 1
ATOM 997 C CA . ASN A 1 126 ? 39.616 -5.655 -34.142 1.00 52.84 126 ASN A CA 1
ATOM 998 C C . ASN A 1 126 ? 40.027 -4.218 -34.499 1.00 52.84 126 ASN A C 1
ATOM 1000 O O . ASN A 1 126 ? 40.818 -3.998 -35.412 1.00 52.84 126 ASN A O 1
ATOM 1004 N N . LEU A 1 127 ? 39.478 -3.235 -33.784 1.00 59.75 127 LEU A N 1
ATOM 1005 C CA . LEU A 1 127 ? 39.829 -1.812 -33.879 1.00 59.75 127 LEU A CA 1
ATOM 1006 C C . LEU A 1 127 ? 41.168 -1.534 -33.170 1.00 59.75 127 LEU A C 1
ATOM 1008 O O . LEU A 1 127 ? 41.262 -0.685 -32.285 1.00 59.75 127 LEU A O 1
ATOM 1012 N N . ARG A 1 128 ? 42.221 -2.280 -33.521 1.00 54.81 128 ARG A N 1
ATOM 1013 C CA . ARG A 1 128 ? 43.583 -1.973 -33.079 1.00 54.81 128 ARG A CA 1
ATOM 1014 C C . ARG A 1 128 ? 44.158 -0.951 -34.052 1.00 54.81 128 ARG A C 1
ATOM 1016 O O . ARG A 1 128 ? 44.765 -1.332 -35.042 1.00 54.81 128 ARG A O 1
ATOM 1023 N N . PHE A 1 129 ? 43.935 0.331 -33.775 1.00 52.09 129 PHE A N 1
ATOM 1024 C CA . PHE A 1 129 ? 44.581 1.432 -34.492 1.00 52.09 129 PHE A CA 1
ATOM 1025 C C . PHE A 1 129 ? 46.086 1.433 -34.156 1.00 52.09 129 PHE A C 1
ATOM 1027 O O . PHE A 1 129 ? 46.443 1.663 -32.996 1.00 52.09 129 PHE A O 1
ATOM 1034 N N . PRO A 1 130 ? 46.989 1.130 -35.108 1.00 51.62 130 PRO A N 1
ATOM 1035 C CA . PRO A 1 130 ? 48.423 1.043 -34.837 1.00 51.62 130 PRO A CA 1
ATOM 1036 C C . PRO A 1 130 ? 49.094 2.412 -34.639 1.00 51.62 130 PRO A C 1
ATOM 1038 O O . PRO A 1 130 ? 50.219 2.449 -34.143 1.00 51.62 130 PRO A O 1
ATOM 1041 N N . GLU A 1 131 ? 48.421 3.530 -34.940 1.00 52.53 131 GLU A N 1
ATOM 1042 C CA . GLU A 1 131 ? 48.995 4.879 -34.765 1.00 52.53 131 GLU A CA 1
ATOM 1043 C C . GLU A 1 131 ? 49.367 5.195 -33.302 1.00 52.53 131 GLU A C 1
ATOM 1045 O O . GLU A 1 131 ? 50.350 5.889 -33.049 1.00 52.53 131 GLU A O 1
ATOM 1050 N N . TYR A 1 132 ? 48.636 4.654 -32.320 1.00 49.41 132 TYR A N 1
ATOM 1051 C CA . TYR A 1 132 ? 48.893 4.935 -30.900 1.00 49.41 132 TYR A CA 1
ATOM 1052 C C . TYR A 1 132 ? 50.008 4.073 -30.303 1.00 49.41 132 TYR A C 1
ATOM 1054 O O . TYR A 1 132 ? 50.636 4.469 -29.325 1.00 49.41 132 TYR A O 1
ATOM 1062 N N . ALA A 1 133 ? 50.311 2.917 -30.901 1.00 46.84 133 ALA A N 1
ATOM 1063 C CA . ALA A 1 133 ? 51.342 2.015 -30.387 1.00 46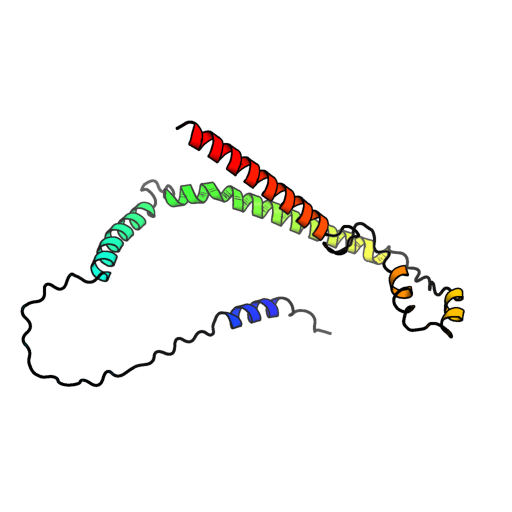.84 133 ALA A CA 1
ATOM 1064 C C . ALA A 1 133 ? 52.762 2.589 -30.540 1.00 46.84 133 ALA A C 1
ATOM 1066 O O . ALA A 1 133 ? 53.668 2.181 -29.816 1.00 46.84 133 ALA A O 1
ATOM 1067 N N . ARG A 1 134 ? 52.959 3.565 -31.437 1.00 41.38 134 ARG A N 1
ATOM 1068 C CA . ARG A 1 134 ? 54.250 4.248 -31.603 1.00 41.38 134 ARG A CA 1
ATOM 1069 C C . ARG A 1 134 ? 54.502 5.338 -30.554 1.00 41.38 134 ARG A C 1
ATOM 1071 O O . ARG A 1 134 ? 55.650 5.718 -30.359 1.00 41.38 134 ARG A O 1
ATOM 1078 N N . LEU A 1 135 ? 53.467 5.799 -29.849 1.00 45.56 135 LEU A N 1
ATOM 1079 C CA . LEU A 1 135 ? 53.593 6.810 -28.789 1.00 45.56 135 LEU A CA 1
ATOM 1080 C C . LEU A 1 135 ? 53.764 6.203 -27.384 1.00 45.56 135 LEU A C 1
ATOM 1082 O O . LEU A 1 135 ? 54.110 6.911 -26.444 1.00 45.56 135 LEU A O 1
ATOM 1086 N N . VAL A 1 136 ? 53.610 4.881 -27.237 1.00 46.28 136 VAL A N 1
ATOM 1087 C CA . VAL A 1 136 ? 53.693 4.187 -25.935 1.00 46.28 136 VAL A CA 1
ATOM 1088 C C . VAL A 1 136 ? 55.133 4.005 -25.434 1.00 46.28 136 VAL A C 1
ATOM 1090 O O . VAL A 1 136 ? 55.331 3.718 -24.259 1.00 46.28 136 VAL A O 1
ATOM 1093 N N . LEU A 1 137 ? 56.162 4.239 -26.257 1.00 47.69 137 LEU A N 1
ATOM 1094 C CA . LEU A 1 137 ? 57.550 4.151 -25.777 1.00 47.69 137 LEU A CA 1
ATOM 1095 C C . LEU A 1 137 ? 57.988 5.387 -24.959 1.00 47.69 137 LEU A C 1
ATOM 1097 O O . LEU A 1 137 ? 59.034 5.339 -24.324 1.00 47.69 137 LEU A O 1
ATOM 1101 N N . VAL A 1 138 ? 57.202 6.477 -24.926 1.00 51.28 138 VAL A N 1
ATOM 1102 C CA . VAL A 1 138 ? 57.609 7.748 -24.276 1.00 51.28 138 VAL A CA 1
ATOM 1103 C C . VAL A 1 138 ? 56.606 8.272 -23.229 1.00 51.28 138 VAL A C 1
ATOM 1105 O O . VAL A 1 138 ? 56.858 9.280 -22.575 1.00 51.28 138 VAL A O 1
ATOM 1108 N N . ALA A 1 139 ? 55.483 7.598 -22.988 1.00 47.16 139 ALA A N 1
ATOM 1109 C CA . ALA A 1 139 ? 54.432 8.158 -22.138 1.00 47.16 139 ALA A CA 1
ATOM 1110 C C . ALA A 1 139 ? 54.711 7.987 -20.629 1.00 47.16 139 ALA A C 1
ATOM 1112 O O . ALA A 1 139 ? 54.619 6.897 -20.062 1.00 47.16 139 ALA A O 1
ATOM 1113 N N . THR A 1 140 ? 55.028 9.102 -19.972 1.00 49.97 140 THR A N 1
ATOM 1114 C CA . THR A 1 140 ? 55.059 9.267 -18.516 1.00 49.97 140 THR A CA 1
ATOM 1115 C C . THR A 1 140 ? 53.654 9.126 -17.908 1.00 49.97 140 THR A C 1
ATOM 1117 O O . THR A 1 140 ? 52.635 9.233 -18.587 1.00 49.97 140 THR A O 1
ATOM 1120 N N . PHE A 1 141 ? 53.610 8.882 -16.594 1.00 46.97 141 PHE A N 1
ATOM 1121 C CA . PHE A 1 141 ? 52.475 8.466 -15.744 1.00 46.97 141 PHE A CA 1
ATOM 1122 C C . PHE A 1 141 ? 51.141 9.248 -15.883 1.00 46.97 141 PHE A C 1
ATOM 1124 O O . PHE A 1 141 ? 50.126 8.827 -15.338 1.00 46.97 141 PHE A O 1
ATOM 1131 N N . HIS A 1 142 ? 51.103 10.354 -16.629 1.00 48.34 142 HIS A N 1
ATOM 1132 C CA . HIS A 1 142 ? 49.898 11.149 -16.878 1.00 48.34 142 HIS A CA 1
ATOM 1133 C C . HIS A 1 142 ? 49.027 10.614 -18.042 1.00 48.34 142 HIS A C 1
ATOM 1135 O O . HIS A 1 142 ? 47.855 10.970 -18.137 1.00 48.34 142 HIS A O 1
ATOM 1141 N N . ASP A 1 143 ? 49.550 9.723 -18.898 1.00 46.66 143 ASP A N 1
ATOM 1142 C CA . ASP A 1 143 ? 48.875 9.308 -20.148 1.00 46.66 143 ASP A CA 1
ATOM 1143 C C . ASP A 1 143 ? 48.047 8.005 -20.067 1.00 46.66 143 ASP A C 1
ATOM 1145 O O . ASP A 1 143 ? 47.255 7.686 -20.961 1.00 46.66 143 ASP A O 1
ATOM 1149 N N . ILE A 1 144 ? 48.158 7.264 -18.961 1.00 51.22 144 ILE A N 1
ATOM 1150 C CA . ILE A 1 144 ? 47.366 6.042 -18.701 1.00 51.22 144 ILE A CA 1
ATOM 1151 C C . ILE A 1 144 ? 45.883 6.378 -18.436 1.00 51.22 144 ILE A C 1
ATOM 1153 O O . ILE A 1 144 ? 44.983 5.573 -18.689 1.00 51.22 144 ILE A O 1
ATOM 1157 N N . LEU A 1 145 ? 45.601 7.600 -17.979 1.00 49.94 145 LEU A N 1
ATOM 1158 C CA . LEU A 1 145 ? 44.237 8.060 -17.715 1.00 49.94 145 LEU A CA 1
ATOM 1159 C C . LEU A 1 145 ? 43.507 8.492 -18.999 1.00 49.94 145 LEU A C 1
ATOM 1161 O O . LEU A 1 145 ? 42.281 8.389 -19.075 1.00 49.94 145 LEU A O 1
ATOM 1165 N N . THR A 1 146 ? 44.238 8.904 -20.039 1.00 50.69 146 THR A N 1
ATOM 1166 C CA . THR A 1 146 ? 43.658 9.417 -21.291 1.00 50.69 146 THR A CA 1
ATOM 1167 C C . THR A 1 146 ? 43.170 8.294 -22.211 1.00 50.69 146 THR A C 1
ATOM 1169 O O . THR A 1 146 ? 42.104 8.400 -22.818 1.00 50.69 146 THR A O 1
ATOM 1172 N N . THR A 1 147 ? 43.890 7.170 -22.264 1.00 49.41 147 THR A N 1
ATOM 1173 C CA . THR A 1 147 ? 43.531 5.997 -23.088 1.00 49.41 147 THR A CA 1
ATOM 1174 C C . THR A 1 147 ? 42.274 5.281 -22.592 1.00 49.41 147 THR A C 1
ATOM 1176 O O . THR A 1 147 ? 41.511 4.738 -23.392 1.00 49.41 147 THR A O 1
ATOM 1179 N N . THR A 1 148 ? 41.987 5.357 -21.292 1.00 48.88 148 THR A N 1
ATOM 1180 C CA . THR A 1 148 ? 40.765 4.792 -20.697 1.00 48.88 148 THR A CA 1
ATOM 1181 C C . THR A 1 148 ? 39.507 5.600 -21.064 1.00 48.88 148 THR A C 1
ATOM 1183 O O . THR A 1 148 ? 38.400 5.062 -21.070 1.00 48.88 148 THR A O 1
ATOM 1186 N N . ARG A 1 149 ? 39.647 6.882 -21.440 1.00 49.19 149 ARG A N 1
ATOM 1187 C CA . ARG A 1 149 ? 38.511 7.784 -21.715 1.00 49.19 149 ARG A CA 1
ATOM 1188 C C . ARG A 1 149 ? 37.908 7.631 -23.119 1.00 49.19 149 ARG A C 1
ATOM 1190 O O . ARG A 1 149 ? 36.778 8.052 -23.337 1.00 49.19 149 ARG A O 1
ATOM 1197 N N . ILE A 1 150 ? 38.631 7.021 -24.059 1.00 53.69 150 ILE A N 1
ATOM 1198 C CA . ILE A 1 150 ? 38.217 6.914 -25.472 1.00 53.69 150 ILE A CA 1
ATOM 1199 C C . ILE A 1 150 ? 37.221 5.757 -25.702 1.00 53.69 150 ILE A C 1
ATOM 1201 O O . ILE A 1 150 ? 36.461 5.783 -26.665 1.00 53.69 150 ILE A O 1
ATOM 1205 N N . PHE A 1 151 ? 37.158 4.771 -24.798 1.00 50.25 151 PHE A N 1
ATOM 1206 C CA . PHE A 1 151 ? 36.376 3.541 -25.003 1.00 50.25 151 PHE A CA 1
ATOM 1207 C C . PHE A 1 151 ? 35.078 3.426 -24.193 1.00 50.25 151 PHE A C 1
ATOM 1209 O O . PHE A 1 151 ? 34.384 2.420 -24.323 1.00 50.25 151 PHE A O 1
ATOM 1216 N N . ASN A 1 152 ? 34.691 4.436 -23.408 1.00 50.19 152 ASN A N 1
ATOM 1217 C CA . ASN A 1 152 ? 33.384 4.434 -22.742 1.00 50.19 152 ASN A CA 1
ATOM 1218 C C . ASN A 1 152 ? 32.325 5.186 -23.565 1.00 50.19 152 ASN A C 1
ATOM 1220 O O . ASN A 1 152 ? 31.749 6.170 -23.112 1.00 50.19 152 ASN A O 1
ATOM 1224 N N . THR A 1 153 ? 32.073 4.732 -24.793 1.00 49.91 153 THR A N 1
ATOM 1225 C CA . THR A 1 153 ? 30.902 5.146 -25.583 1.00 49.91 153 THR A CA 1
ATOM 1226 C C . THR A 1 153 ? 29.784 4.115 -25.429 1.00 49.91 153 THR A C 1
ATOM 1228 O O . THR A 1 153 ? 29.312 3.502 -26.386 1.00 49.91 153 THR A O 1
ATOM 1231 N N . GLY A 1 154 ? 29.348 3.896 -24.185 1.00 53.34 154 GLY A N 1
ATOM 1232 C CA . GLY A 1 154 ? 28.032 3.308 -23.942 1.00 53.34 154 GLY A CA 1
ATOM 1233 C C . GLY A 1 154 ? 26.943 4.226 -24.507 1.00 53.34 154 GLY A C 1
ATOM 1234 O O . GLY A 1 154 ? 27.107 5.446 -24.513 1.00 53.34 154 GLY A O 1
ATOM 1235 N N . SER A 1 155 ? 25.842 3.653 -25.008 1.00 51.12 155 SER A N 1
ATOM 1236 C CA . SER A 1 155 ? 24.679 4.430 -25.463 1.00 51.12 155 SER A CA 1
ATOM 1237 C C . SER A 1 155 ? 24.295 5.468 -24.395 1.00 51.12 155 SER A C 1
ATOM 1239 O O . SER A 1 155 ? 24.184 5.081 -23.227 1.00 51.12 155 SER A O 1
ATOM 1241 N N . PRO A 1 156 ? 24.050 6.745 -24.757 1.00 54.53 156 PRO A N 1
ATOM 1242 C CA . PRO A 1 156 ? 23.731 7.816 -23.804 1.00 54.53 156 PRO A CA 1
ATOM 1243 C C . PRO A 1 156 ? 22.480 7.541 -22.953 1.00 54.53 156 PRO A C 1
ATOM 1245 O O . PRO A 1 156 ? 22.224 8.248 -21.984 1.00 54.53 156 PRO A O 1
ATOM 1248 N N . PHE A 1 157 ? 21.720 6.494 -23.284 1.00 52.97 157 PHE A N 1
ATOM 1249 C CA . PHE A 1 157 ? 20.506 6.077 -22.590 1.00 52.97 157 PHE A CA 1
ATOM 1250 C C . PHE A 1 157 ? 20.689 4.858 -21.670 1.00 52.97 157 PHE A C 1
ATOM 1252 O O . PHE A 1 157 ? 19.725 4.437 -21.039 1.00 52.97 157 PHE A O 1
ATOM 1259 N N . ASN A 1 158 ? 21.892 4.275 -21.579 1.00 54.53 158 ASN A N 1
ATOM 1260 C CA . ASN A 1 158 ? 22.149 3.071 -20.778 1.00 54.53 158 ASN A CA 1
ATOM 1261 C C . ASN A 1 158 ? 23.367 3.231 -19.856 1.00 54.53 158 ASN A C 1
ATOM 1263 O O . ASN A 1 158 ? 24.291 2.416 -19.869 1.00 54.53 158 ASN A O 1
ATOM 1267 N N . VAL A 1 159 ? 23.367 4.298 -19.059 1.00 59.22 159 VAL A N 1
ATOM 1268 C CA . VAL A 1 159 ? 24.291 4.475 -17.931 1.00 59.22 159 VAL A CA 1
ATOM 1269 C C . VAL A 1 159 ? 23.532 4.300 -16.617 1.00 59.22 159 VAL A C 1
ATOM 1271 O O . VAL A 1 159 ? 22.383 4.719 -16.490 1.00 59.22 159 VAL A O 1
ATOM 1274 N N . VAL A 1 160 ? 24.166 3.653 -15.635 1.00 57.22 160 VAL A N 1
ATOM 1275 C CA . VAL A 1 160 ? 23.635 3.536 -14.268 1.00 57.22 160 VAL A CA 1
ATOM 1276 C C . VAL A 1 160 ? 23.432 4.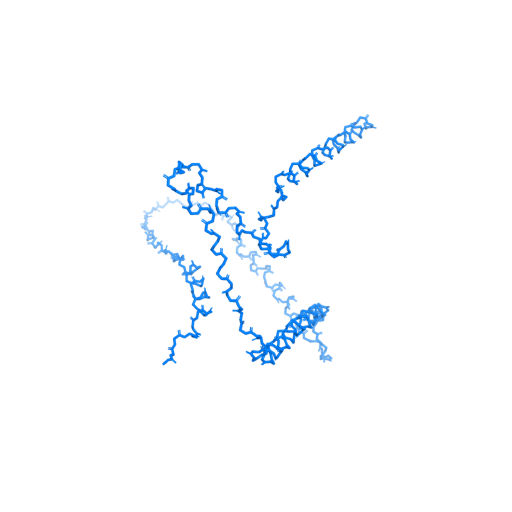947 -13.701 1.00 57.22 160 VAL A C 1
ATOM 1278 O O . VAL A 1 160 ? 24.278 5.820 -13.906 1.00 57.22 160 VAL A O 1
ATOM 1281 N N . ALA A 1 161 ? 22.310 5.187 -13.013 1.00 52.69 161 ALA A N 1
ATOM 1282 C CA . ALA A 1 161 ? 22.007 6.484 -12.406 1.00 52.69 161 ALA A CA 1
ATOM 1283 C C . ALA A 1 161 ? 23.202 6.988 -11.567 1.00 52.69 161 ALA A C 1
ATOM 1285 O O . ALA A 1 161 ? 23.709 6.259 -10.716 1.00 52.69 161 ALA A O 1
ATOM 1286 N N . GLY A 1 162 ? 23.668 8.214 -11.839 1.00 56.31 162 GLY A N 1
ATOM 1287 C CA . GLY A 1 162 ? 24.833 8.829 -11.179 1.00 56.31 162 GLY A CA 1
ATOM 1288 C C . GLY A 1 162 ? 26.164 8.768 -11.947 1.00 56.31 162 GLY A C 1
ATOM 1289 O O . GLY A 1 162 ? 27.156 9.293 -11.460 1.00 56.31 162 GLY A O 1
ATOM 1290 N N . GLN A 1 163 ? 26.213 8.163 -13.140 1.00 57.28 163 GLN A N 1
ATOM 1291 C CA . GLN A 1 163 ? 27.407 8.140 -14.014 1.00 57.28 163 GLN A CA 1
ATOM 1292 C C . GLN A 1 163 ? 27.284 9.067 -15.244 1.00 57.28 163 GLN A C 1
ATOM 1294 O O . GLN A 1 163 ? 28.071 8.971 -16.184 1.00 57.28 163 GLN A O 1
ATOM 1299 N N . GLY A 1 164 ? 26.272 9.940 -15.270 1.00 61.56 164 GLY A N 1
ATOM 1300 C CA . GLY A 1 164 ? 26.067 10.906 -16.350 1.00 61.56 164 GLY A CA 1
ATOM 1301 C C . GLY A 1 164 ? 26.942 12.160 -16.202 1.00 61.56 164 GLY A C 1
ATOM 1302 O O . GLY A 1 164 ? 27.413 12.452 -15.109 1.00 61.56 164 GLY A O 1
ATOM 1303 N N . PRO A 1 165 ? 27.124 12.950 -17.274 1.00 57.66 165 PRO A N 1
ATOM 1304 C CA . PRO A 1 165 ? 27.869 14.215 -17.241 1.00 57.66 165 PRO A CA 1
ATOM 1305 C C . PRO A 1 165 ? 27.186 15.337 -16.432 1.00 57.66 165 PRO A C 1
ATOM 1307 O O . PRO A 1 165 ? 27.702 16.450 -16.389 1.00 57.66 165 PRO A O 1
ATOM 1310 N N . GLN A 1 166 ? 26.023 15.078 -15.825 1.00 58.38 166 GLN A N 1
ATOM 1311 C CA . GLN A 1 166 ? 25.325 16.026 -14.960 1.00 58.38 166 GLN A CA 1
ATOM 1312 C C . GLN A 1 166 ? 25.630 15.702 -13.497 1.00 58.38 166 GLN A C 1
ATOM 1314 O O . GLN A 1 166 ? 25.265 14.639 -12.998 1.00 58.38 166 GLN A O 1
ATOM 1319 N N . ASP A 1 167 ? 26.323 16.629 -12.842 1.00 65.00 167 ASP A N 1
ATOM 1320 C CA . ASP A 1 167 ? 26.802 16.505 -11.471 1.00 65.00 167 ASP A CA 1
ATOM 1321 C C . ASP A 1 167 ? 25.650 16.702 -10.468 1.00 65.00 167 ASP A C 1
ATOM 1323 O O . ASP A 1 167 ? 24.955 17.723 -10.489 1.00 65.00 167 ASP A O 1
ATOM 1327 N N . MET A 1 168 ? 25.414 15.716 -9.598 1.00 72.00 168 MET A N 1
ATOM 1328 C CA . MET A 1 168 ? 24.282 15.723 -8.655 1.00 72.00 168 MET A CA 1
ATOM 1329 C C . MET A 1 168 ? 24.412 16.831 -7.602 1.00 72.00 168 MET A C 1
ATOM 1331 O O . MET A 1 168 ? 23.400 17.316 -7.087 1.00 72.00 168 MET A O 1
ATOM 1335 N N . ASP A 1 169 ? 25.638 17.279 -7.334 1.00 81.06 169 ASP A N 1
ATOM 1336 C CA . ASP A 1 169 ? 25.941 18.345 -6.380 1.00 81.06 169 ASP A CA 1
ATOM 1337 C C . ASP A 1 169 ? 25.301 19.680 -6.781 1.00 81.06 169 ASP A C 1
ATOM 1339 O O . ASP A 1 169 ? 24.844 20.438 -5.923 1.00 81.06 169 ASP A O 1
ATOM 1343 N N . VAL A 1 170 ? 25.159 19.939 -8.086 1.00 82.25 170 VAL A N 1
ATOM 1344 C CA . VAL A 1 170 ? 24.486 21.142 -8.601 1.00 82.25 170 VAL A CA 1
ATOM 1345 C C . VAL A 1 170 ? 22.995 21.132 -8.249 1.00 82.25 170 VAL A C 1
ATOM 1347 O O . VAL A 1 170 ? 22.439 22.162 -7.861 1.00 82.25 170 VAL A O 1
ATOM 1350 N N . LEU A 1 171 ? 22.341 19.969 -8.321 1.00 79.94 171 LEU A N 1
ATOM 1351 C CA . LEU A 1 171 ? 20.931 19.827 -7.946 1.00 79.94 171 LEU A CA 1
ATOM 1352 C C . LEU A 1 171 ? 20.743 19.989 -6.437 1.00 79.94 171 LEU A C 1
ATOM 1354 O O . LEU A 1 171 ? 19.817 20.675 -5.999 1.00 79.94 171 LEU A O 1
ATOM 1358 N N . VAL A 1 172 ? 21.639 19.408 -5.637 1.00 87.75 172 VAL A N 1
ATOM 1359 C CA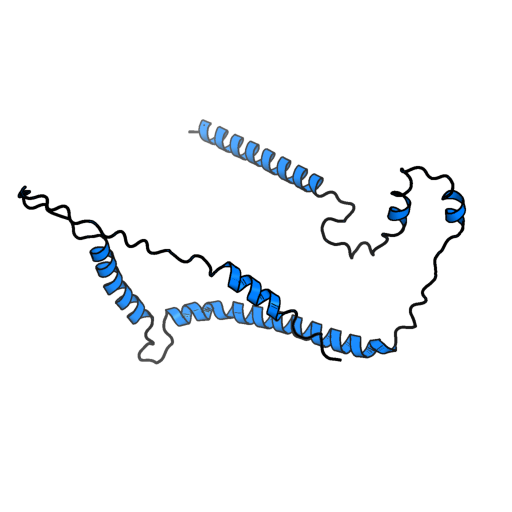 . VAL A 1 172 ? 21.619 19.562 -4.176 1.00 87.75 172 VAL A CA 1
ATOM 1360 C C . VAL A 1 172 ? 21.813 21.033 -3.789 1.00 87.75 172 VAL A C 1
ATOM 1362 O O . VAL A 1 172 ? 21.061 21.556 -2.962 1.00 87.75 172 VAL A O 1
ATOM 1365 N N . ALA A 1 173 ? 22.750 21.738 -4.427 1.00 90.12 173 ALA A N 1
ATOM 1366 C CA . ALA A 1 173 ? 22.975 23.166 -4.206 1.00 90.12 173 ALA A CA 1
ATOM 1367 C C . ALA A 1 173 ? 21.741 24.016 -4.567 1.00 90.12 173 ALA A C 1
ATOM 1369 O O . ALA A 1 173 ? 21.384 24.939 -3.835 1.00 90.12 173 ALA A O 1
ATOM 1370 N N . HIS A 1 174 ? 21.039 23.674 -5.649 1.00 91.06 174 HIS A N 1
ATOM 1371 C CA . HIS A 1 174 ? 19.833 24.385 -6.076 1.00 91.06 174 HIS A CA 1
ATOM 1372 C C . HIS A 1 174 ? 18.654 24.194 -5.105 1.00 91.06 174 HIS A C 1
ATOM 1374 O O . HIS A 1 174 ? 17.967 25.150 -4.753 1.00 91.06 174 HIS A O 1
ATOM 1380 N N . TYR A 1 175 ? 18.405 22.972 -4.626 1.00 92.50 175 TYR A N 1
ATOM 1381 C CA . TYR A 1 175 ? 17.292 22.742 -3.694 1.00 92.50 175 TYR A CA 1
ATOM 1382 C C . TYR A 1 175 ? 17.580 23.240 -2.273 1.00 92.50 175 TYR A C 1
ATOM 1384 O O . TYR A 1 175 ? 16.662 23.652 -1.562 1.00 92.50 175 TYR A O 1
ATOM 1392 N N . THR A 1 176 ? 18.845 23.250 -1.850 1.00 93.00 176 THR A N 1
ATOM 1393 C CA . THR A 1 176 ? 19.231 23.823 -0.552 1.00 93.00 176 THR A CA 1
ATOM 1394 C C . THR A 1 176 ? 19.067 25.344 -0.528 1.00 93.00 176 THR A C 1
ATOM 1396 O O . THR A 1 176 ? 18.569 25.874 0.469 1.00 93.00 176 THR A O 1
ATOM 1399 N N . SER A 1 177 ? 19.393 26.048 -1.620 1.00 92.12 177 SER A N 1
ATOM 1400 C CA . SER A 1 177 ? 19.153 27.493 -1.730 1.00 92.12 177 SER A CA 1
ATOM 1401 C C . SER A 1 177 ? 17.658 27.831 -1.739 1.00 92.12 177 SER A C 1
ATOM 1403 O O . SER A 1 177 ? 17.233 28.687 -0.958 1.00 92.12 177 SER A O 1
ATOM 1405 N N . LEU A 1 178 ? 16.846 27.102 -2.513 1.00 93.56 178 LEU A N 1
ATOM 1406 C CA . LEU A 1 178 ? 15.387 27.271 -2.536 1.00 93.56 178 LEU A CA 1
ATOM 1407 C C . LEU A 1 178 ? 14.753 27.084 -1.150 1.00 93.56 178 LEU A C 1
ATOM 1409 O O . LEU A 1 178 ? 13.946 27.910 -0.715 1.00 93.56 178 LEU A O 1
ATOM 1413 N N . ASN A 1 179 ? 15.153 26.043 -0.417 1.00 91.38 179 ASN A N 1
ATOM 1414 C CA . ASN A 1 179 ? 14.634 25.795 0.930 1.00 91.38 179 ASN A CA 1
ATOM 1415 C C . ASN A 1 179 ? 15.003 26.929 1.901 1.00 91.38 179 ASN A C 1
ATOM 1417 O O . ASN A 1 179 ? 14.164 27.377 2.687 1.00 91.38 179 ASN A O 1
ATOM 1421 N N . ALA A 1 180 ? 16.232 27.446 1.820 1.00 94.25 180 ALA A N 1
ATOM 1422 C CA . ALA A 1 180 ? 16.676 28.558 2.656 1.00 94.25 180 ALA A CA 1
ATOM 1423 C C . ALA A 1 180 ? 15.901 29.860 2.365 1.00 94.25 180 ALA A C 1
ATOM 1425 O O . ALA A 1 180 ? 15.612 30.638 3.284 1.00 94.25 180 ALA A O 1
ATOM 1426 N N . GLU A 1 181 ? 15.547 30.114 1.105 1.00 94.75 181 GLU A N 1
ATOM 1427 C CA . GLU A 1 181 ? 14.723 31.261 0.708 1.00 94.75 181 GLU A CA 1
ATOM 1428 C C . GLU A 1 181 ? 13.280 31.133 1.199 1.00 94.75 181 GLU A C 1
ATOM 1430 O O . GLU A 1 181 ? 12.723 32.091 1.753 1.00 94.75 181 GLU A O 1
ATOM 1435 N N . GLU A 1 182 ? 12.692 29.941 1.097 1.00 92.38 182 GLU A N 1
ATOM 1436 C CA . GLU A 1 182 ? 11.363 29.677 1.641 1.00 92.38 182 GLU A CA 1
ATOM 1437 C C . GLU A 1 182 ? 11.296 29.884 3.154 1.00 92.38 182 GLU A C 1
ATOM 1439 O O . GLU A 1 182 ? 10.330 30.466 3.656 1.00 92.38 182 GLU A O 1
ATOM 1444 N N . GLU A 1 183 ? 12.308 29.439 3.898 1.00 90.50 183 GLU A N 1
ATOM 1445 C CA . GLU A 1 183 ? 12.366 29.651 5.344 1.00 90.50 183 GLU A CA 1
ATOM 1446 C C . GLU A 1 183 ? 12.488 31.129 5.710 1.00 90.50 183 GLU A C 1
ATOM 1448 O O . GLU A 1 183 ? 11.889 31.576 6.692 1.00 90.50 183 GLU A O 1
ATOM 1453 N N . LYS A 1 184 ? 13.242 31.916 4.935 1.00 92.56 184 LYS A N 1
ATOM 1454 C CA . LYS A 1 184 ? 13.302 33.375 5.119 1.00 92.56 184 LYS A CA 1
ATOM 1455 C C . LYS A 1 184 ? 11.940 34.009 4.851 1.00 92.56 184 LYS A C 1
ATOM 1457 O O . LYS A 1 184 ? 11.511 34.868 5.622 1.00 92.56 184 LYS A O 1
ATOM 1462 N N . ARG A 1 185 ? 11.234 33.570 3.805 1.00 91.19 185 ARG A N 1
ATOM 1463 C CA . ARG A 1 185 ? 9.882 34.050 3.487 1.00 91.19 185 ARG A CA 1
ATOM 1464 C C . ARG A 1 185 ? 8.895 33.708 4.604 1.00 91.19 185 ARG A C 1
ATOM 1466 O O . ARG A 1 185 ? 8.186 34.594 5.071 1.00 91.19 185 ARG A O 1
ATOM 1473 N N . LYS A 1 186 ? 8.888 32.457 5.073 1.00 91.56 186 LYS A N 1
ATOM 1474 C CA . LYS A 1 186 ? 8.039 31.996 6.185 1.00 91.56 186 LYS A CA 1
ATOM 1475 C C . LYS A 1 186 ? 8.332 32.794 7.459 1.00 91.56 186 LYS A C 1
ATOM 1477 O O . LYS A 1 186 ? 7.401 33.297 8.076 1.00 91.56 186 LYS A O 1
ATOM 1482 N N . ARG A 1 187 ? 9.608 33.015 7.802 1.00 87.50 187 ARG A N 1
ATOM 1483 C CA . ARG A 1 187 ? 10.000 33.846 8.956 1.00 87.50 187 ARG A CA 1
ATOM 1484 C C . ARG A 1 187 ? 9.528 35.296 8.847 1.00 87.50 187 ARG A C 1
ATOM 1486 O O . ARG A 1 187 ? 9.032 35.827 9.831 1.00 87.50 187 ARG A O 1
ATOM 1493 N N . LYS A 1 188 ? 9.624 35.919 7.668 1.00 90.31 188 LYS A N 1
ATOM 1494 C CA . LYS A 1 188 ? 9.119 37.286 7.445 1.00 90.31 188 LYS A CA 1
ATOM 1495 C C . LYS A 1 188 ? 7.604 37.381 7.630 1.00 90.31 188 LYS A C 1
ATOM 1497 O O . LYS A 1 188 ? 7.147 38.298 8.296 1.00 90.31 188 LYS A O 1
ATOM 1502 N N . VAL A 1 189 ? 6.851 36.416 7.097 1.00 91.25 189 VAL A N 1
ATOM 1503 C CA . VAL A 1 189 ? 5.386 36.352 7.261 1.00 91.25 189 VAL A CA 1
ATOM 1504 C C . VAL A 1 189 ? 4.998 36.158 8.728 1.00 91.25 189 VAL A C 1
ATOM 1506 O O . VAL A 1 189 ? 4.059 36.784 9.208 1.00 91.25 189 VAL A O 1
ATOM 1509 N N . MET A 1 190 ? 5.726 35.313 9.463 1.00 79.38 190 MET A N 1
ATOM 1510 C CA . MET A 1 190 ? 5.480 35.119 10.896 1.00 79.38 190 MET A CA 1
ATOM 1511 C C . MET A 1 190 ? 5.826 36.374 11.707 1.00 79.38 190 MET A C 1
ATOM 1513 O O . MET A 1 190 ? 5.097 36.707 12.634 1.00 79.38 190 MET A O 1
ATOM 1517 N N . ALA A 1 191 ? 6.891 37.094 11.341 1.00 87.06 191 ALA A N 1
ATOM 1518 C CA . ALA A 1 191 ? 7.280 38.342 11.993 1.00 87.06 191 ALA A CA 1
ATOM 1519 C C . ALA A 1 191 ? 6.268 39.473 11.745 1.00 87.06 191 ALA A C 1
ATOM 1521 O O . ALA A 1 191 ? 5.900 40.157 12.693 1.00 87.06 191 ALA A O 1
ATOM 1522 N N . SER A 1 192 ? 5.767 39.632 10.513 1.00 85.81 192 SER A N 1
ATOM 1523 C CA . SER A 1 192 ? 4.724 40.627 10.216 1.00 85.81 192 SER A CA 1
ATOM 1524 C C . SER A 1 192 ? 3.405 40.296 10.918 1.00 85.81 192 SER A C 1
ATOM 1526 O O . SER A 1 192 ? 2.760 41.178 11.473 1.00 85.81 192 SER A O 1
ATOM 1528 N N . ARG A 1 193 ? 3.038 39.010 10.972 1.00 83.69 193 ARG A N 1
ATOM 1529 C CA . ARG A 1 193 ? 1.839 38.546 11.683 1.00 83.69 193 ARG A CA 1
ATOM 1530 C C . ARG A 1 193 ? 1.946 38.724 13.202 1.00 83.69 193 ARG A C 1
ATOM 1532 O O . ARG A 1 193 ? 0.930 38.938 13.844 1.00 83.69 193 ARG A O 1
ATOM 1539 N N . ALA A 1 194 ? 3.152 38.640 13.767 1.00 78.75 194 ALA A N 1
ATOM 1540 C CA . ALA A 1 194 ? 3.404 38.882 15.190 1.00 78.75 194 ALA A CA 1
ATOM 1541 C C . ALA A 1 194 ? 3.425 40.376 15.560 1.00 78.75 194 ALA A C 1
ATOM 1543 O O . ALA A 1 194 ? 3.202 40.704 16.716 1.00 78.75 194 ALA A O 1
ATOM 1544 N N . SER A 1 195 ? 3.697 41.278 14.608 1.00 73.12 195 SER A N 1
ATOM 1545 C CA . SER A 1 195 ? 3.605 42.731 14.831 1.00 73.12 195 SER A CA 1
ATOM 1546 C C . SER A 1 195 ? 2.190 43.300 14.676 1.00 73.12 195 SER A C 1
ATOM 1548 O O . SER A 1 195 ? 1.956 44.442 15.052 1.00 73.12 195 SER A O 1
ATOM 1550 N N . GLU A 1 196 ? 1.264 42.535 14.090 1.00 67.25 196 GLU A N 1
ATOM 1551 C CA . GLU A 1 196 ? -0.145 42.923 13.903 1.00 67.25 196 GLU A CA 1
ATOM 1552 C C . GLU A 1 196 ? -1.052 42.546 15.095 1.00 67.25 196 GLU A C 1
ATOM 1554 O O . GLU A 1 196 ? -2.222 42.927 15.106 1.00 67.25 196 GLU A O 1
ATOM 1559 N N . THR A 1 197 ? -0.534 41.810 16.087 1.00 49.78 197 THR A N 1
ATOM 1560 C CA . THR A 1 197 ? -1.221 41.442 17.344 1.00 49.78 197 THR A CA 1
ATOM 1561 C C . THR A 1 197 ? -0.717 42.268 18.512 1.00 49.78 197 THR A C 1
ATOM 1563 O O . THR A 1 197 ? -1.557 42.693 19.332 1.00 49.78 197 THR A O 1
#

pLDDT: mean 71.53, std 18.64, range [41.38, 97.75]

Foldseek 3Di:
DDDPDPPPVVVVVVVVVVVPPPPPPPPPPPPDPPPDDDDPDDDDPDPDDPVVVVVVVVVVVVVVVVVQCDADPVRHGGPVVVVVVVCVVVVVVVVVVVVVVVVVVVVVVVVCVVCVPPDDPPPPPPPPDCPVVVVVVDDDPPCVVVVVVVPPPDPLPDDDPPPDPDHVVVVVVVVVVVVVVVVVVVVVVVVVVVVVD